Protein AF-A0A135VWV9-F1 (afdb_monomer_lite)

Secondary structure (DSSP, 8-state):
--GGGG------S-HHHHHHHHHHHHHHHHHHHHHH-TTHHHHSHHHHHHHHHHHHHHHHHHHHHHHHHHS-GGGSSTTS-PPP--HHHHHHHHHHHHHHHHHHHHHHHHHSHHHHTT-TTHHHHHHHHHHHHHHHHHHHHHHHHHHHHHHHHHHHHH-SEEEGGG-GGGSSS-HHHHHHHHHHHHHHHHTSTTEEEETTEEEE-TTTTTS--

Structure (mmCIF, N/CA/C/O backbone):
data_AF-A0A135VWV9-F1
#
_entry.id   AF-A0A135VWV9-F1
#
loop_
_atom_site.group_PDB
_atom_site.id
_atom_site.type_symbol
_atom_site.label_atom_id
_atom_site.label_alt_id
_atom_site.label_comp_id
_atom_site.label_asym_id
_atom_site.label_entity_id
_atom_site.label_seq_id
_atom_site.pdbx_PDB_ins_code
_atom_site.Cartn_x
_atom_site.Cartn_y
_atom_site.Cartn_z
_atom_site.occupancy
_atom_site.B_iso_or_equiv
_atom_site.auth_seq_id
_atom_site.auth_comp_id
_atom_site.auth_asym_id
_atom_site.auth_atom_id
_atom_site.pdbx_PDB_model_num
ATOM 1 N N . MET A 1 1 ? 12.939 14.537 -32.099 1.00 40.62 1 MET A N 1
ATOM 2 C CA . MET A 1 1 ? 12.528 14.057 -30.764 1.00 40.62 1 MET A CA 1
ATOM 3 C C . MET A 1 1 ? 11.442 14.996 -30.290 1.00 40.62 1 MET A C 1
ATOM 5 O O . MET A 1 1 ? 11.758 16.159 -30.098 1.00 40.62 1 MET A O 1
ATOM 9 N N . SER A 1 2 ? 10.182 14.566 -30.222 1.00 32.97 2 SER A N 1
ATOM 10 C CA . SER A 1 2 ? 9.124 15.430 -29.688 1.00 32.97 2 SER A CA 1
ATOM 11 C C . SER A 1 2 ? 9.284 15.508 -28.173 1.00 32.97 2 SER A C 1
ATOM 13 O O . SER A 1 2 ? 9.242 14.479 -27.494 1.00 32.97 2 SER A O 1
ATOM 15 N N . GLU A 1 3 ? 9.486 16.722 -27.671 1.00 35.69 3 GLU A N 1
ATOM 16 C CA . GLU A 1 3 ? 9.595 17.063 -26.246 1.00 35.69 3 GLU A CA 1
ATOM 17 C C . GLU A 1 3 ? 8.406 16.528 -25.419 1.00 35.69 3 GLU A C 1
ATOM 19 O O . GLU A 1 3 ? 8.557 16.255 -24.233 1.00 35.69 3 GLU A O 1
ATOM 24 N N . ASP A 1 4 ? 7.279 16.226 -26.070 1.00 36.62 4 ASP A N 1
ATOM 25 C CA . ASP A 1 4 ? 6.074 15.650 -25.465 1.00 36.62 4 ASP A CA 1
ATOM 26 C C . ASP A 1 4 ? 6.200 14.185 -24.998 1.00 36.62 4 ASP A C 1
ATOM 28 O O . ASP A 1 4 ? 5.426 13.743 -24.152 1.00 36.62 4 ASP A O 1
ATOM 32 N N . ILE A 1 5 ? 7.163 13.401 -25.505 1.00 40.88 5 ILE A N 1
ATOM 33 C CA . ILE A 1 5 ? 7.308 11.977 -25.111 1.00 40.88 5 ILE A CA 1
ATOM 34 C C . ILE A 1 5 ? 8.042 11.838 -23.761 1.00 40.88 5 ILE A C 1
ATOM 36 O O . ILE A 1 5 ? 7.952 10.802 -23.108 1.00 40.88 5 ILE A O 1
ATOM 40 N N . MET A 1 6 ? 8.715 12.899 -23.302 1.00 40.62 6 MET A N 1
ATOM 41 C CA . MET A 1 6 ? 9.358 12.980 -21.984 1.00 40.62 6 MET A CA 1
ATOM 42 C C . MET A 1 6 ? 8.571 13.860 -21.003 1.00 40.62 6 MET A C 1
ATOM 44 O O . MET A 1 6 ? 9.157 14.450 -20.094 1.00 40.62 6 MET A O 1
ATOM 48 N N . VAL A 1 7 ? 7.240 13.935 -21.136 1.00 42.88 7 VAL A N 1
ATOM 49 C CA . VAL A 1 7 ? 6.393 14.391 -20.024 1.00 42.88 7 VAL A CA 1
ATOM 50 C C . VAL A 1 7 ? 6.495 13.333 -18.928 1.00 42.88 7 VAL A C 1
ATOM 52 O O . VAL A 1 7 ? 5.773 12.338 -18.904 1.00 42.88 7 VAL A O 1
ATOM 55 N N . MET A 1 8 ? 7.500 13.531 -18.076 1.00 44.12 8 MET A N 1
ATOM 56 C CA . MET A 1 8 ? 7.810 12.775 -16.874 1.00 44.12 8 MET A CA 1
ATOM 57 C C . MET A 1 8 ? 6.510 12.385 -16.165 1.00 44.12 8 MET A C 1
ATOM 59 O O . MET A 1 8 ? 5.763 13.241 -15.692 1.00 44.12 8 MET A O 1
ATOM 63 N N . ARG A 1 9 ? 6.212 11.083 -16.110 1.00 46.31 9 ARG A N 1
ATOM 64 C CA . ARG A 1 9 ? 5.124 10.568 -15.275 1.00 46.31 9 ARG A CA 1
ATOM 65 C C . ARG A 1 9 ? 5.533 10.758 -13.816 1.00 46.31 9 ARG A C 1
ATOM 67 O O . ARG A 1 9 ? 6.187 9.906 -13.232 1.00 46.31 9 ARG A O 1
ATOM 74 N N . TYR A 1 10 ? 5.172 11.907 -13.255 1.00 47.00 10 TYR A N 1
ATOM 75 C CA . TYR A 1 10 ? 5.473 12.294 -11.876 1.00 47.00 10 TYR A CA 1
ATOM 76 C C . TYR A 1 10 ? 4.555 11.648 -10.827 1.00 47.00 10 TYR A C 1
ATOM 78 O O . TYR A 1 10 ? 4.717 11.892 -9.631 1.00 47.00 10 TYR A O 1
ATOM 86 N N . GLU A 1 11 ? 3.595 10.818 -11.234 1.00 51.78 11 GLU A N 1
ATOM 87 C CA . GLU A 1 11 ? 2.721 10.109 -10.298 1.00 51.78 11 GLU A CA 1
ATOM 88 C C . GLU A 1 11 ? 3.416 8.846 -9.765 1.00 51.78 11 GLU A C 1
ATOM 90 O O . GLU A 1 11 ? 3.139 7.724 -10.177 1.00 51.78 11 GLU A O 1
ATOM 95 N N . PHE A 1 12 ? 4.362 9.042 -8.841 1.00 65.69 12 PHE A N 1
ATOM 96 C CA . PHE A 1 12 ? 5.050 7.955 -8.121 1.00 65.69 12 PHE A CA 1
ATOM 97 C C . PHE A 1 12 ? 4.224 7.389 -6.963 1.00 65.69 12 PHE A C 1
ATOM 99 O O . PHE A 1 12 ? 4.528 6.325 -6.426 1.00 65.69 12 PHE A O 1
ATOM 106 N N . PHE A 1 13 ? 3.178 8.111 -6.573 1.00 80.06 13 PHE A N 1
ATOM 107 C CA . PHE A 1 13 ? 2.223 7.676 -5.575 1.00 80.06 13 PHE A CA 1
ATOM 108 C C . PHE A 1 13 ? 1.183 6.757 -6.222 1.00 80.06 13 PHE A C 1
ATOM 110 O O . PHE A 1 13 ? 0.444 7.183 -7.110 1.00 80.06 13 PHE A O 1
ATOM 117 N N . SER A 1 14 ? 1.085 5.504 -5.772 1.00 86.75 14 SER A N 1
ATOM 118 C CA . SER A 1 14 ? 0.014 4.621 -6.246 1.00 86.75 14 SER A CA 1
ATOM 119 C C . SER A 1 14 ? -1.290 4.964 -5.530 1.00 86.75 14 SER A C 1
ATOM 121 O O . SER A 1 14 ? -1.513 4.570 -4.383 1.00 86.75 14 SER A O 1
ATOM 123 N N . TRP A 1 15 ? -2.191 5.654 -6.233 1.00 89.62 15 TRP A N 1
ATOM 124 C CA . TRP A 1 15 ? -3.549 5.912 -5.748 1.00 89.62 15 TRP A CA 1
ATOM 125 C C . TRP A 1 15 ? -4.316 4.623 -5.453 1.00 89.62 15 TRP A C 1
ATOM 127 O O . TRP A 1 15 ? -5.067 4.566 -4.484 1.00 89.62 15 TRP A O 1
ATOM 137 N N . ARG A 1 16 ? -4.113 3.561 -6.241 1.00 90.81 16 ARG A N 1
ATOM 138 C CA . ARG A 1 16 ? -4.764 2.270 -5.983 1.00 90.81 16 ARG A CA 1
ATOM 139 C C . ARG A 1 16 ? -4.185 1.588 -4.753 1.00 90.81 16 ARG A C 1
ATOM 141 O O . ARG A 1 16 ? -4.956 1.046 -3.966 1.00 90.81 16 ARG A O 1
ATOM 148 N N . GLY A 1 17 ? -2.870 1.651 -4.548 1.00 91.75 17 GLY A N 1
ATOM 149 C CA . GLY A 1 17 ? -2.224 1.183 -3.323 1.00 91.75 17 GLY A CA 1
ATOM 150 C C . GLY A 1 17 ? -2.724 1.935 -2.091 1.00 91.75 17 GLY A C 1
ATOM 151 O O . GLY A 1 17 ? -3.087 1.307 -1.097 1.00 91.75 17 GLY A O 1
ATOM 152 N N . PHE A 1 18 ? -2.850 3.264 -2.189 1.00 94.62 18 PHE A N 1
ATOM 153 C CA . PHE A 1 18 ? -3.454 4.105 -1.154 1.00 94.62 18 PHE A CA 1
ATOM 154 C C . PHE A 1 18 ? -4.886 3.683 -0.833 1.00 94.62 18 PHE A C 1
ATOM 156 O O . PHE A 1 18 ? -5.187 3.376 0.319 1.00 94.62 18 PHE A O 1
ATOM 163 N N . LEU A 1 19 ? -5.756 3.629 -1.845 1.00 95.94 19 LEU A N 1
ATOM 164 C CA . LEU A 1 19 ? -7.169 3.296 -1.664 1.00 95.94 19 LEU A CA 1
ATOM 165 C C . LEU A 1 19 ? -7.341 1.881 -1.111 1.00 95.94 19 LEU A C 1
ATOM 167 O O . LEU A 1 19 ? -8.164 1.675 -0.226 1.00 95.94 19 LEU A O 1
ATOM 171 N N . THR A 1 20 ? -6.546 0.922 -1.587 1.00 95.19 20 THR A N 1
ATOM 172 C CA . THR A 1 20 ? -6.613 -0.470 -1.127 1.00 95.19 20 THR A CA 1
ATOM 173 C C . THR A 1 20 ? -6.158 -0.598 0.326 1.00 95.19 20 THR A C 1
ATOM 175 O O . THR A 1 20 ? -6.835 -1.251 1.115 1.00 95.19 20 THR A O 1
ATOM 178 N N . GLY A 1 21 ? -5.058 0.060 0.709 1.00 94.94 21 GLY A N 1
ATOM 179 C CA . GLY A 1 21 ? -4.588 0.074 2.096 1.00 94.94 21 GLY A CA 1
ATOM 180 C C . GLY A 1 21 ? -5.576 0.765 3.041 1.00 94.94 21 GLY A C 1
ATOM 181 O O . GLY A 1 21 ? -5.930 0.209 4.080 1.00 94.94 21 GLY A O 1
ATOM 182 N N . ALA A 1 22 ? -6.077 1.941 2.651 1.00 96.75 22 ALA A N 1
ATOM 183 C CA . ALA A 1 22 ? -7.059 2.707 3.416 1.00 96.75 22 ALA A CA 1
ATOM 184 C C . ALA A 1 22 ? -8.379 1.937 3.592 1.00 96.75 22 ALA A C 1
ATOM 186 O O . ALA A 1 22 ? -8.879 1.804 4.707 1.00 96.75 22 ALA A O 1
ATOM 187 N N . ALA A 1 23 ? -8.928 1.377 2.511 1.00 96.44 23 ALA A N 1
ATOM 188 C CA . ALA A 1 23 ? -10.151 0.583 2.569 1.00 96.44 23 ALA A CA 1
ATOM 189 C C . ALA A 1 23 ? -9.957 -0.698 3.390 1.00 96.44 23 ALA A C 1
ATOM 191 O O . ALA A 1 23 ? -10.831 -1.054 4.179 1.00 96.44 23 ALA A O 1
ATOM 192 N N . GLY A 1 24 ? -8.805 -1.362 3.247 1.00 95.50 2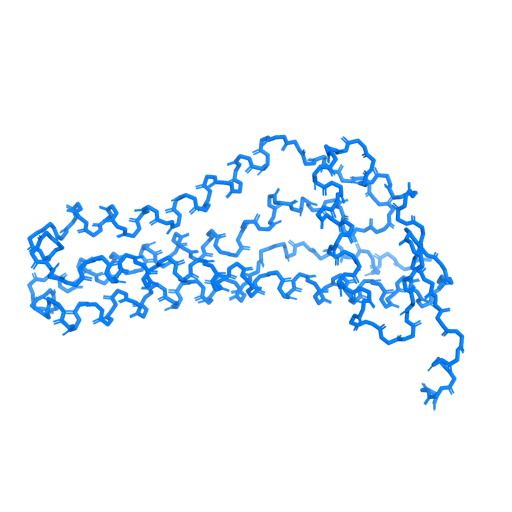4 GLY A N 1
ATOM 193 C CA . GLY A 1 24 ? -8.472 -2.570 3.995 1.00 95.50 24 GLY A CA 1
ATOM 194 C C . GLY A 1 24 ? -8.464 -2.337 5.503 1.00 95.50 24 GLY A C 1
ATOM 195 O O . GLY A 1 24 ? -9.078 -3.109 6.239 1.00 95.50 24 GLY A O 1
ATOM 196 N N . ILE A 1 25 ? -7.833 -1.254 5.972 1.00 96.56 25 ILE A N 1
ATOM 197 C CA . ILE A 1 25 ? -7.782 -0.974 7.411 1.00 96.56 25 ILE A CA 1
ATOM 198 C C . ILE A 1 25 ? -9.126 -0.484 7.958 1.00 96.56 25 ILE A C 1
ATOM 200 O O . ILE A 1 25 ? -9.514 -0.892 9.051 1.00 96.56 25 ILE A O 1
ATOM 204 N N . ILE A 1 26 ? -9.884 0.313 7.190 1.00 96.69 26 ILE A N 1
ATOM 205 C CA . ILE A 1 26 ? -11.253 0.701 7.569 1.00 96.69 26 ILE A CA 1
ATOM 206 C C . ILE A 1 26 ? -12.115 -0.546 7.729 1.00 96.69 26 ILE A C 1
ATOM 208 O O . ILE A 1 26 ? -12.805 -0.681 8.736 1.00 96.69 26 ILE A O 1
ATOM 212 N N . ALA A 1 27 ? -12.067 -1.462 6.760 1.00 95.94 27 ALA A N 1
ATOM 213 C CA . ALA A 1 27 ? -12.835 -2.696 6.807 1.00 95.94 27 ALA A CA 1
ATOM 214 C C . ALA A 1 27 ? -12.439 -3.545 8.021 1.00 95.94 27 ALA A C 1
ATOM 216 O O . ALA A 1 27 ? -13.316 -3.953 8.776 1.00 95.94 27 ALA A O 1
ATOM 217 N N . ALA A 1 28 ? -11.139 -3.751 8.256 1.00 95.12 28 ALA A N 1
ATOM 218 C CA . ALA A 1 28 ? -10.654 -4.529 9.393 1.00 95.12 28 ALA A CA 1
ATOM 219 C C . ALA A 1 28 ? -11.136 -3.954 10.736 1.00 95.12 28 ALA A C 1
ATOM 221 O O . ALA A 1 28 ? -11.741 -4.676 11.526 1.00 95.12 28 ALA A O 1
ATOM 222 N N . LEU A 1 29 ? -10.948 -2.651 10.966 1.00 94.81 29 LEU A N 1
ATOM 223 C CA . LEU A 1 29 ? -11.339 -1.999 12.219 1.00 94.81 29 LEU A CA 1
ATOM 224 C C . LEU A 1 29 ? -12.859 -1.883 12.388 1.00 94.81 29 LEU A C 1
ATOM 226 O O . LEU A 1 29 ? -13.363 -1.956 13.507 1.00 94.81 29 LEU A O 1
ATOM 230 N N . THR A 1 30 ? -13.605 -1.722 11.293 1.00 95.50 30 THR A N 1
ATOM 231 C CA . THR A 1 30 ? -15.075 -1.695 11.334 1.00 95.50 30 THR A CA 1
ATOM 232 C C . THR A 1 30 ? -15.628 -3.074 11.670 1.00 95.50 30 THR A C 1
ATOM 234 O O . THR A 1 30 ? -16.502 -3.197 12.519 1.00 95.50 30 THR A O 1
ATOM 237 N N . VAL A 1 31 ? -15.113 -4.134 11.043 1.00 96.00 31 VAL A N 1
ATOM 238 C CA . VAL A 1 31 ? -15.545 -5.501 11.359 1.00 96.00 31 VAL A CA 1
ATOM 239 C C . VAL A 1 31 ? -15.139 -5.867 12.790 1.00 96.00 31 VAL A C 1
ATOM 241 O O . VAL A 1 31 ? -15.958 -6.430 13.515 1.00 96.00 31 VAL A O 1
ATOM 244 N N . GLN A 1 32 ? -13.936 -5.481 13.229 1.00 95.00 32 GLN A N 1
ATOM 245 C CA . GLN A 1 32 ? -13.512 -5.636 14.620 1.00 95.00 32 GLN A CA 1
ATOM 246 C C . GLN A 1 32 ? -14.497 -4.970 15.582 1.00 95.00 32 GLN A C 1
ATOM 248 O O . GLN A 1 32 ? -14.958 -5.621 16.515 1.00 95.00 32 GLN A O 1
ATOM 253 N N . SER A 1 33 ? -14.852 -3.700 15.363 1.00 94.69 33 SER A N 1
ATOM 254 C CA . SER A 1 33 ? -15.728 -2.989 16.296 1.00 94.69 33 SER A CA 1
ATOM 255 C C . SER A 1 33 ? -17.131 -3.575 16.351 1.00 94.69 33 SER A C 1
ATOM 257 O O . SER A 1 33 ? -17.723 -3.630 17.421 1.00 94.69 33 SER A O 1
ATOM 259 N N . LEU A 1 34 ? -17.653 -4.078 15.233 1.00 95.19 34 LEU A N 1
ATOM 260 C CA . LEU A 1 34 ? -18.964 -4.724 15.194 1.00 95.19 34 LEU A CA 1
ATOM 261 C C . LEU A 1 34 ? -18.995 -6.071 15.931 1.00 95.19 34 LEU A C 1
ATOM 263 O O . LEU A 1 34 ? -20.037 -6.435 16.472 1.00 95.19 34 LEU A O 1
ATOM 267 N N . ILE A 1 35 ? -17.879 -6.806 15.950 1.00 94.69 35 ILE A N 1
ATOM 268 C CA . ILE A 1 35 ? -17.790 -8.132 16.580 1.00 94.69 35 ILE A CA 1
ATOM 269 C C . ILE A 1 35 ? -17.362 -8.026 18.045 1.00 94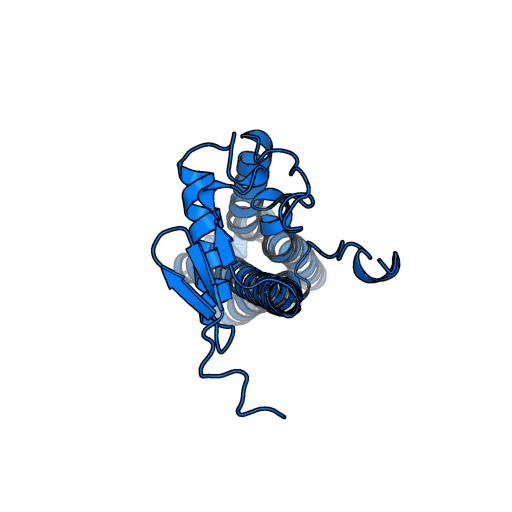.69 35 ILE A C 1
ATOM 271 O O . ILE A 1 35 ? -17.997 -8.616 18.915 1.00 94.69 35 ILE A O 1
ATOM 275 N N . SER A 1 36 ? -16.280 -7.300 18.316 1.00 92.94 36 SER A N 1
ATOM 276 C CA . SER A 1 36 ? -15.616 -7.303 19.620 1.00 92.94 36 SER A CA 1
ATOM 277 C C . SER A 1 36 ? -16.160 -6.240 20.579 1.00 92.94 36 SER A C 1
ATOM 279 O O . SER A 1 36 ? -16.188 -6.476 21.784 1.00 92.94 36 SER A O 1
ATOM 281 N N . PHE A 1 37 ? -16.598 -5.077 20.085 1.00 93.19 37 PHE A N 1
ATOM 282 C CA . PHE A 1 37 ? -17.030 -3.963 20.943 1.00 93.19 37 PHE A CA 1
ATOM 283 C C . PHE A 1 37 ? -18.063 -3.035 20.271 1.00 93.19 37 PHE A C 1
ATOM 285 O O . PHE A 1 37 ? -17.812 -1.844 20.071 1.00 93.19 37 PHE A O 1
ATOM 292 N N . PRO A 1 38 ? -19.276 -3.529 19.961 1.00 94.62 38 PRO A N 1
ATOM 293 C CA . PRO A 1 38 ? -20.271 -2.754 19.214 1.00 94.62 38 PRO A CA 1
ATOM 294 C C . PRO A 1 38 ? -20.721 -1.470 19.931 1.00 94.62 38 PRO A C 1
ATOM 296 O O . PRO A 1 38 ? -21.123 -0.512 19.272 1.00 94.62 38 PRO A O 1
ATOM 299 N N . ALA A 1 39 ? -20.597 -1.417 21.263 1.00 93.56 39 ALA A N 1
ATOM 300 C CA . ALA A 1 39 ? -20.921 -0.250 22.089 1.00 93.56 39 ALA A CA 1
ATOM 301 C C . ALA A 1 39 ? -20.117 1.016 21.727 1.00 93.56 39 ALA A C 1
ATOM 303 O O . ALA A 1 39 ? -20.583 2.127 21.960 1.00 93.56 39 ALA A O 1
ATOM 304 N N . VAL A 1 40 ? -18.961 0.895 21.060 1.00 94.25 40 VAL A N 1
ATOM 305 C CA . VAL A 1 40 ? -18.200 2.075 20.610 1.00 94.25 40 VAL A CA 1
ATOM 306 C C . VAL A 1 40 ? -19.023 2.988 19.686 1.00 94.25 40 VAL A C 1
ATOM 308 O O . VAL A 1 40 ? -18.817 4.202 19.659 1.00 94.25 40 VAL A O 1
ATOM 311 N N . TRP A 1 41 ? -19.997 2.422 18.964 1.00 94.94 41 TRP A N 1
ATOM 312 C CA . TRP A 1 41 ? -20.891 3.153 18.064 1.00 94.94 41 TRP A CA 1
ATOM 313 C C . TRP A 1 41 ? -22.037 3.883 18.775 1.00 94.94 41 TRP A C 1
ATOM 315 O O . TRP A 1 41 ? -22.677 4.727 18.154 1.00 94.94 41 TRP A O 1
ATOM 325 N N . SER A 1 42 ? -22.299 3.601 20.053 1.00 94.25 42 SER A N 1
ATOM 326 C CA . SER A 1 42 ? -23.199 4.410 20.886 1.00 94.25 42 SER A CA 1
ATOM 327 C C . SER A 1 42 ? -22.427 5.396 21.754 1.00 94.25 42 SER A C 1
ATOM 329 O O . SER A 1 42 ? -22.824 6.553 21.869 1.00 94.25 42 SER A O 1
ATOM 331 N N . ASP A 1 43 ? -21.305 4.954 22.318 1.00 92.50 43 ASP A N 1
ATOM 332 C CA . ASP A 1 43 ? -20.633 5.662 23.409 1.00 92.50 43 ASP A CA 1
ATOM 333 C C . ASP A 1 43 ? -19.631 6.705 22.892 1.00 92.50 43 ASP A C 1
ATOM 335 O O . ASP A 1 43 ? -19.391 7.729 23.529 1.00 92.50 43 ASP A O 1
ATOM 339 N N . GLY A 1 44 ? -19.052 6.462 21.712 1.00 90.19 44 GLY A N 1
ATOM 340 C CA . GLY A 1 44 ? -17.933 7.241 21.182 1.00 90.19 44 GLY A CA 1
ATOM 341 C C . GLY A 1 44 ? -17.863 7.274 19.658 1.00 90.19 44 GLY A C 1
ATOM 342 O O . GLY A 1 44 ? -16.771 7.401 19.103 1.00 90.19 44 GLY A O 1
ATOM 343 N N . ALA A 1 45 ? -19.006 7.176 18.972 1.00 94.19 45 ALA A N 1
ATOM 344 C CA . ALA A 1 45 ? -19.079 6.975 17.522 1.00 94.19 45 ALA A CA 1
ATOM 345 C C . ALA A 1 45 ? -18.262 7.992 16.715 1.00 94.19 45 ALA A C 1
ATOM 347 O O . ALA A 1 45 ? -17.536 7.623 15.795 1.00 94.19 45 ALA A O 1
ATOM 348 N N . LEU A 1 46 ? -18.360 9.277 17.078 1.00 95.88 46 LEU A N 1
ATOM 349 C CA . LEU A 1 46 ? -17.645 10.357 16.397 1.00 95.88 46 LEU A CA 1
ATOM 350 C C . LEU A 1 46 ? -16.126 10.194 16.535 1.00 95.88 46 LEU A C 1
ATOM 352 O O . LEU A 1 46 ? -15.396 10.327 15.554 1.00 95.88 46 LEU A O 1
ATOM 356 N N . LEU A 1 47 ? -15.655 9.887 17.746 1.00 95.06 47 LEU A N 1
ATOM 357 C CA . LEU A 1 47 ? -14.234 9.694 18.018 1.00 95.06 47 LEU A CA 1
ATOM 358 C C . LEU A 1 47 ? -13.710 8.451 17.292 1.00 95.06 47 LEU A C 1
ATOM 360 O O . LEU A 1 47 ? -12.626 8.487 16.713 1.00 95.06 47 LEU A O 1
ATOM 364 N N . PHE A 1 48 ? -14.494 7.370 17.268 1.00 95.88 48 PHE A N 1
ATOM 365 C CA . PHE A 1 48 ? -14.130 6.148 16.555 1.00 95.88 48 PHE A CA 1
ATOM 366 C C . PHE A 1 48 ? -14.095 6.362 15.041 1.00 95.88 48 PHE A C 1
ATOM 368 O O . PHE A 1 48 ? -13.123 5.978 14.398 1.00 95.88 48 PHE A O 1
ATOM 375 N N . ALA A 1 49 ? -15.081 7.061 14.473 1.00 96.25 49 ALA A N 1
ATOM 376 C CA . ALA A 1 49 ? -15.086 7.433 13.061 1.00 96.25 49 ALA A CA 1
ATOM 377 C C . ALA A 1 49 ? -13.880 8.314 12.693 1.00 96.25 49 ALA A C 1
ATOM 379 O O . ALA A 1 49 ? -13.233 8.079 11.672 1.00 96.25 49 ALA A O 1
ATOM 380 N N . ALA A 1 50 ? -13.524 9.286 13.540 1.00 96.31 50 ALA A N 1
ATOM 381 C CA . ALA A 1 50 ? -12.327 10.100 13.347 1.00 96.31 50 ALA A CA 1
ATOM 382 C C . ALA A 1 50 ? -11.043 9.252 13.389 1.00 96.31 50 ALA A C 1
ATOM 384 O O . ALA A 1 50 ? -10.163 9.435 12.547 1.00 96.31 50 ALA A O 1
ATOM 385 N N . ASN A 1 51 ? -10.955 8.286 14.310 1.00 95.38 51 ASN A N 1
ATOM 386 C CA . ASN A 1 51 ? -9.839 7.342 14.370 1.00 95.38 51 ASN A CA 1
ATOM 387 C C . ASN A 1 51 ? -9.766 6.454 13.117 1.00 95.38 51 ASN A C 1
ATOM 389 O O . ASN A 1 51 ? -8.680 6.293 12.568 1.00 95.38 51 ASN A O 1
ATOM 393 N N . LEU A 1 52 ? -10.898 5.944 12.611 1.00 96.62 52 LEU A N 1
ATOM 394 C CA . LEU A 1 52 ? -10.936 5.182 11.356 1.00 96.62 52 LEU A CA 1
ATOM 395 C C . LEU A 1 52 ? -10.359 5.996 10.197 1.00 96.62 52 LEU A C 1
ATOM 397 O O . LEU A 1 52 ? -9.505 5.496 9.471 1.00 96.62 52 LEU A O 1
ATOM 401 N N . VAL A 1 53 ? -10.784 7.254 10.043 1.00 97.19 53 VAL A N 1
ATOM 402 C CA . VAL A 1 53 ? -10.280 8.142 8.985 1.00 97.19 53 VAL A CA 1
ATOM 403 C C . VAL A 1 53 ? -8.788 8.412 9.162 1.00 97.19 53 VAL A C 1
ATOM 405 O O . VAL A 1 53 ? -8.028 8.285 8.204 1.00 97.19 53 VAL A O 1
ATOM 408 N N . PHE A 1 54 ? -8.346 8.749 10.375 1.00 96.69 54 PHE A N 1
ATOM 409 C CA . PHE A 1 54 ? -6.936 9.019 10.652 1.00 96.69 54 PHE A CA 1
ATOM 410 C C . PHE A 1 54 ? -6.053 7.807 10.337 1.00 96.69 54 PHE A C 1
ATOM 412 O O . PHE A 1 54 ? -5.077 7.919 9.595 1.00 96.69 54 PHE A O 1
ATOM 419 N N . THR A 1 55 ? -6.435 6.630 10.826 1.00 96.31 55 THR A N 1
ATOM 420 C CA . THR A 1 55 ? -5.711 5.388 10.569 1.00 96.31 55 THR A CA 1
ATOM 421 C C . THR A 1 55 ? -5.734 5.004 9.088 1.00 96.31 55 THR A C 1
ATOM 423 O O . THR A 1 55 ? -4.711 4.586 8.546 1.00 96.31 55 THR A O 1
ATOM 426 N N . ALA A 1 56 ? -6.857 5.207 8.396 1.00 97.06 56 ALA A N 1
ATOM 427 C CA . ALA A 1 56 ? -6.953 4.989 6.956 1.00 97.06 56 ALA A CA 1
ATOM 428 C C . ALA A 1 56 ? -5.988 5.874 6.167 1.00 97.06 56 ALA A C 1
ATOM 430 O O . ALA A 1 56 ? -5.344 5.394 5.236 1.00 97.06 56 ALA A O 1
ATOM 431 N N . LEU A 1 57 ? -5.853 7.146 6.552 1.00 96.62 57 LEU A N 1
ATOM 432 C CA . LEU A 1 57 ? -4.906 8.065 5.929 1.00 96.62 57 LEU A CA 1
ATOM 433 C C . LEU A 1 57 ? -3.463 7.617 6.162 1.00 96.62 57 LEU A C 1
ATOM 435 O O . LEU A 1 57 ? -2.690 7.581 5.210 1.00 96.62 57 LEU A O 1
ATOM 439 N N . VAL A 1 58 ? -3.102 7.223 7.385 1.00 95.25 58 VAL A N 1
ATOM 440 C CA . VAL A 1 58 ? -1.744 6.749 7.699 1.00 95.25 58 VAL A CA 1
ATOM 441 C C . VAL A 1 58 ? -1.400 5.488 6.903 1.00 95.25 58 VAL A C 1
ATOM 443 O O . VAL A 1 58 ? -0.393 5.460 6.191 1.00 95.25 58 VAL A O 1
ATOM 446 N N . VAL A 1 59 ? -2.248 4.457 6.972 1.00 95.25 59 VAL A N 1
ATOM 447 C CA . VAL A 1 59 ? -2.021 3.183 6.269 1.00 95.25 59 VAL A CA 1
ATOM 448 C C . VAL A 1 59 ? -2.070 3.371 4.758 1.00 95.25 59 VAL A C 1
ATOM 450 O O . VAL A 1 59 ? -1.230 2.821 4.043 1.00 95.25 59 VAL A O 1
ATOM 453 N N . GLY A 1 60 ? -3.013 4.168 4.258 1.00 94.44 60 GLY A N 1
ATOM 454 C CA . GLY A 1 60 ? -3.124 4.493 2.844 1.00 94.44 60 GLY A CA 1
ATOM 455 C C . GLY A 1 60 ? -1.878 5.210 2.333 1.00 94.44 60 GLY A C 1
ATOM 456 O O . GLY A 1 60 ? -1.295 4.783 1.338 1.00 94.44 60 GLY A O 1
ATOM 457 N N . VAL A 1 61 ? -1.436 6.283 3.000 1.00 92.44 61 VAL A N 1
ATOM 458 C CA . VAL A 1 61 ? -0.257 7.061 2.575 1.00 92.44 61 VAL A CA 1
ATOM 459 C C . VAL A 1 61 ? 0.991 6.189 2.571 1.00 92.44 61 VAL A C 1
ATOM 461 O O . VAL A 1 61 ? 1.750 6.230 1.605 1.00 92.44 61 VAL A O 1
ATOM 464 N N . ALA A 1 62 ? 1.185 5.355 3.594 1.00 92.06 62 ALA A N 1
ATOM 465 C CA . ALA A 1 62 ? 2.285 4.401 3.602 1.00 92.06 62 ALA A CA 1
ATOM 466 C C . ALA A 1 62 ? 2.179 3.408 2.430 1.00 92.06 62 ALA A C 1
ATOM 468 O O . ALA A 1 62 ? 3.138 3.233 1.683 1.00 92.06 62 ALA A O 1
ATOM 469 N N . SER A 1 63 ? 1.003 2.821 2.199 1.00 90.69 63 SER A N 1
ATOM 470 C CA . SER A 1 63 ? 0.786 1.839 1.125 1.00 90.69 63 SER A CA 1
ATOM 471 C C . SER A 1 63 ? 1.030 2.414 -0.275 1.00 90.69 63 SER A C 1
ATOM 473 O O . SER A 1 63 ? 1.667 1.769 -1.104 1.00 90.69 63 SER A O 1
ATOM 475 N N . GLY A 1 64 ? 0.545 3.629 -0.545 1.00 85.50 64 GLY A N 1
ATOM 476 C CA . GLY A 1 64 ? 0.718 4.300 -1.837 1.00 85.50 64 GLY A CA 1
ATOM 477 C C . GLY A 1 64 ? 2.085 4.967 -2.016 1.00 85.50 64 GLY A C 1
ATOM 478 O O . GLY A 1 64 ? 2.551 5.107 -3.146 1.00 85.50 64 GLY A O 1
ATOM 479 N N . GLY A 1 65 ? 2.731 5.371 -0.918 1.00 82.69 65 GLY A N 1
ATOM 480 C CA . GLY A 1 65 ? 3.947 6.187 -0.919 1.00 82.69 65 GLY A CA 1
ATOM 481 C C . GLY A 1 65 ? 5.258 5.422 -0.731 1.00 82.69 65 GLY A C 1
ATOM 482 O O . GLY A 1 65 ? 6.302 5.928 -1.130 1.00 82.69 65 GLY A O 1
ATOM 483 N N . VAL A 1 66 ? 5.251 4.204 -0.174 1.00 78.38 66 VAL A N 1
ATOM 484 C CA . VAL A 1 66 ? 6.486 3.436 0.108 1.00 78.38 66 VAL A CA 1
ATOM 485 C C . VAL A 1 66 ? 7.361 3.243 -1.136 1.00 78.38 66 VAL A C 1
ATOM 487 O O . VAL A 1 66 ? 8.590 3.306 -1.037 1.00 78.38 66 VAL A O 1
ATOM 490 N N . LEU A 1 67 ? 6.750 3.066 -2.312 1.00 72.62 67 LEU A N 1
ATOM 491 C CA . LEU A 1 67 ? 7.483 2.866 -3.565 1.00 72.62 67 LEU A CA 1
ATOM 492 C C . LEU A 1 67 ? 8.202 4.122 -4.064 1.00 72.62 67 LEU A C 1
ATOM 494 O O . LEU A 1 67 ? 9.229 3.976 -4.716 1.00 72.62 67 LEU A O 1
ATOM 498 N N . VAL A 1 68 ? 7.742 5.324 -3.699 1.00 71.19 68 VAL A N 1
ATOM 499 C CA . VAL A 1 68 ? 8.434 6.590 -4.016 1.00 71.19 68 VAL A CA 1
ATOM 500 C C . VAL A 1 68 ? 9.852 6.582 -3.444 1.00 71.19 68 VAL A C 1
ATOM 502 O O . VAL A 1 68 ? 10.791 7.088 -4.051 1.00 71.19 68 VAL A O 1
ATOM 505 N N . PHE A 1 69 ? 10.004 5.984 -2.265 1.00 65.75 69 PHE A N 1
ATOM 506 C CA . PHE A 1 69 ? 11.259 5.946 -1.528 1.00 65.75 69 PHE A CA 1
ATOM 507 C C . PHE A 1 69 ? 12.104 4.707 -1.867 1.00 65.75 69 PHE A C 1
ATOM 509 O O . PHE A 1 69 ? 13.328 4.785 -1.862 1.00 65.75 69 PHE A O 1
ATOM 516 N N . LEU A 1 70 ? 11.484 3.582 -2.248 1.00 62.97 70 LEU A N 1
ATOM 517 C CA . LEU A 1 70 ? 12.221 2.409 -2.749 1.00 62.97 70 LEU A CA 1
ATOM 518 C C . LEU A 1 70 ? 12.738 2.612 -4.189 1.00 62.97 70 LEU A C 1
ATOM 520 O O . LEU A 1 70 ? 13.801 2.093 -4.556 1.00 62.97 70 LEU A O 1
ATOM 524 N N . PHE A 1 71 ? 12.012 3.397 -4.989 1.00 60.22 71 PHE A N 1
ATOM 525 C CA . PHE A 1 71 ? 12.290 3.671 -6.399 1.00 60.22 71 PHE A CA 1
ATOM 526 C C . PHE A 1 71 ? 12.217 5.175 -6.691 1.00 60.22 71 PHE A C 1
ATOM 528 O O . PHE A 1 71 ? 11.217 5.649 -7.235 1.00 60.22 71 PHE A O 1
ATOM 535 N N . PRO A 1 72 ? 13.250 5.948 -6.311 1.00 49.84 72 PRO A N 1
ATOM 536 C CA . PRO A 1 72 ? 13.218 7.387 -6.484 1.00 49.84 72 PRO A CA 1
ATOM 537 C C . PRO A 1 72 ? 13.014 7.830 -7.949 1.00 49.84 72 PRO A C 1
ATOM 539 O O . PRO A 1 72 ? 13.510 7.179 -8.874 1.00 49.84 72 PRO A O 1
ATOM 542 N N . PRO A 1 73 ? 12.347 8.983 -8.160 1.00 45.09 73 PRO A N 1
ATOM 543 C CA . PRO A 1 73 ? 11.795 9.450 -9.436 1.00 45.09 73 PRO A CA 1
ATOM 544 C C . PRO A 1 73 ? 12.691 9.420 -10.672 1.00 45.09 73 PRO A C 1
ATOM 546 O O . PRO A 1 73 ? 12.227 9.230 -11.791 1.00 45.09 73 PRO A O 1
ATOM 549 N N . ASN A 1 74 ? 13.990 9.616 -10.484 1.00 47.44 74 ASN A N 1
ATOM 550 C CA . ASN A 1 74 ? 14.926 9.758 -11.592 1.00 47.44 74 ASN A CA 1
ATOM 551 C C . ASN A 1 74 ? 15.399 8.399 -12.160 1.00 47.44 74 ASN A C 1
ATOM 553 O O . ASN A 1 74 ? 16.328 8.378 -12.957 1.00 47.44 74 ASN A O 1
ATOM 557 N N . GLN A 1 75 ? 14.827 7.269 -11.724 1.00 49.47 75 GLN A N 1
ATOM 558 C CA . GLN A 1 75 ? 15.346 5.919 -12.009 1.00 49.47 75 GLN A CA 1
ATOM 559 C C . GLN A 1 75 ? 14.536 5.103 -13.025 1.00 49.47 75 GLN A C 1
ATOM 561 O O . GLN A 1 75 ? 14.983 4.020 -13.394 1.00 49.47 75 GLN A O 1
ATOM 566 N N . ASP A 1 76 ? 13.394 5.603 -13.510 1.00 44.41 76 ASP A N 1
ATOM 567 C CA . ASP A 1 76 ? 12.552 4.857 -14.469 1.00 44.41 76 ASP A CA 1
ATOM 568 C C . ASP A 1 76 ? 12.698 5.288 -15.920 1.00 44.41 76 ASP A C 1
ATOM 570 O O . ASP A 1 76 ? 12.164 4.637 -16.814 1.00 44.41 76 ASP A O 1
ATOM 574 N N . ILE A 1 77 ? 13.435 6.363 -16.191 1.00 48.22 77 ILE A N 1
ATOM 575 C CA . ILE A 1 77 ? 13.778 6.701 -17.567 1.00 48.22 77 ILE A CA 1
ATOM 576 C C . ILE A 1 77 ? 15.071 5.959 -17.890 1.00 48.22 77 ILE A C 1
ATOM 578 O O . ILE A 1 77 ? 16.117 6.207 -17.285 1.00 48.22 77 ILE A O 1
ATOM 582 N N . ILE A 1 78 ? 15.012 5.042 -18.859 1.00 43.16 78 ILE A N 1
ATOM 583 C CA . ILE A 1 78 ? 16.205 4.410 -19.429 1.00 43.16 78 ILE A CA 1
ATOM 584 C C . ILE A 1 78 ? 17.115 5.529 -19.965 1.00 43.16 78 ILE A C 1
ATOM 586 O O . ILE A 1 78 ? 16.847 6.095 -21.020 1.00 43.16 78 ILE A O 1
ATOM 590 N N . GLY A 1 79 ? 18.172 5.861 -19.216 1.00 37.19 79 GLY A N 1
ATOM 591 C CA . GLY A 1 79 ? 19.156 6.886 -19.580 1.00 37.19 79 GLY A CA 1
ATOM 592 C C . GLY A 1 79 ? 19.172 8.164 -18.730 1.00 37.19 79 GLY A C 1
ATOM 593 O O . GLY A 1 79 ? 20.020 9.012 -18.989 1.00 37.19 79 GLY A O 1
ATOM 594 N N . VAL A 1 80 ? 18.313 8.321 -17.713 1.00 36.19 80 VAL A N 1
ATOM 595 C CA . VAL A 1 80 ? 18.404 9.455 -16.767 1.00 36.19 80 VAL A CA 1
ATOM 596 C C . VAL A 1 80 ? 18.981 8.975 -15.437 1.00 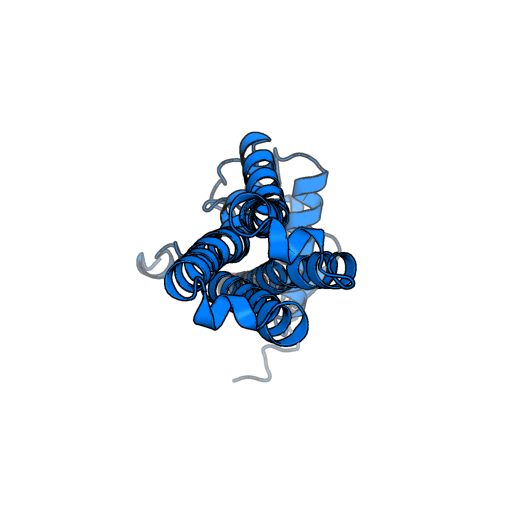36.19 80 VAL A C 1
ATOM 598 O O . VAL A 1 80 ? 18.614 7.923 -14.917 1.00 36.19 80 VAL A O 1
ATOM 601 N N . ALA A 1 81 ? 19.954 9.723 -14.916 1.00 37.66 81 ALA A N 1
ATOM 602 C CA . ALA A 1 81 ? 20.620 9.410 -13.663 1.00 37.66 81 ALA A CA 1
ATOM 603 C C . ALA A 1 81 ? 19.666 9.631 -12.482 1.00 37.66 81 ALA A C 1
ATOM 605 O O . ALA A 1 81 ? 19.322 10.759 -12.122 1.00 37.66 81 ALA A O 1
ATOM 606 N N . GLY A 1 82 ? 19.270 8.520 -11.868 1.00 40.00 82 GLY A N 1
ATOM 607 C CA . GLY A 1 82 ? 18.615 8.469 -10.573 1.00 40.00 82 GLY A CA 1
ATOM 608 C C . GLY A 1 82 ? 19.348 9.251 -9.491 1.00 40.00 82 GLY A C 1
ATOM 609 O O . GLY A 1 82 ? 20.543 9.033 -9.322 1.00 40.00 82 GLY A O 1
ATOM 610 N N . LEU A 1 83 ? 18.643 10.031 -8.663 1.00 41.09 83 LEU A N 1
ATOM 611 C CA . LEU A 1 83 ? 19.105 10.231 -7.285 1.00 41.09 83 LEU A CA 1
ATOM 612 C C . LEU A 1 83 ? 19.237 8.834 -6.670 1.00 41.09 83 LEU A C 1
ATOM 614 O O . LEU A 1 83 ? 18.304 8.032 -6.770 1.00 41.09 83 LEU A O 1
ATOM 618 N N . GLY A 1 84 ? 20.424 8.500 -6.166 1.00 42.75 84 GLY A N 1
ATOM 619 C CA . GLY A 1 84 ? 20.732 7.181 -5.626 1.00 42.75 84 GLY A CA 1
ATOM 620 C C . GLY A 1 84 ? 19.688 6.735 -4.603 1.00 42.75 84 GLY A C 1
ATOM 621 O O . GLY A 1 84 ? 19.054 7.550 -3.936 1.00 42.75 84 GLY A O 1
ATOM 622 N N . SER A 1 85 ? 19.485 5.421 -4.487 1.00 50.19 85 SER A N 1
ATOM 623 C CA . SER A 1 85 ? 18.890 4.860 -3.270 1.00 50.19 85 SER A CA 1
ATOM 624 C C . SER A 1 85 ? 19.906 5.088 -2.150 1.00 50.19 85 SER A C 1
ATOM 626 O O . SER A 1 85 ? 20.705 4.204 -1.842 1.00 50.19 85 SER A O 1
ATOM 628 N N . ASP A 1 86 ? 19.934 6.293 -1.600 1.00 58.19 86 ASP A N 1
ATOM 629 C CA . ASP A 1 86 ? 20.675 6.559 -0.379 1.00 58.19 86 ASP A CA 1
ATOM 630 C C . ASP A 1 86 ? 19.996 5.789 0.750 1.00 58.19 86 ASP A C 1
ATOM 632 O O . ASP A 1 86 ? 18.765 5.651 0.757 1.00 58.19 86 ASP A O 1
ATOM 636 N N . ASP A 1 87 ? 20.776 5.309 1.717 1.00 63.44 87 ASP A N 1
ATOM 637 C CA . ASP A 1 87 ? 20.267 4.596 2.895 1.00 63.44 87 ASP A CA 1
ATOM 638 C C . ASP A 1 87 ? 19.088 5.350 3.545 1.00 63.44 87 ASP A C 1
ATOM 640 O O . ASP A 1 87 ? 18.116 4.741 3.987 1.00 63.44 87 ASP A O 1
ATOM 644 N N . ALA A 1 88 ? 19.106 6.688 3.497 1.00 66.50 88 ALA A N 1
ATOM 645 C CA . ALA A 1 88 ? 18.027 7.568 3.948 1.00 66.50 88 ALA A CA 1
ATOM 646 C C . ALA A 1 88 ? 16.653 7.267 3.314 1.00 66.50 88 ALA A C 1
ATOM 648 O O . ALA A 1 88 ? 15.637 7.280 4.009 1.00 66.50 88 ALA A O 1
ATOM 649 N N . THR A 1 89 ? 1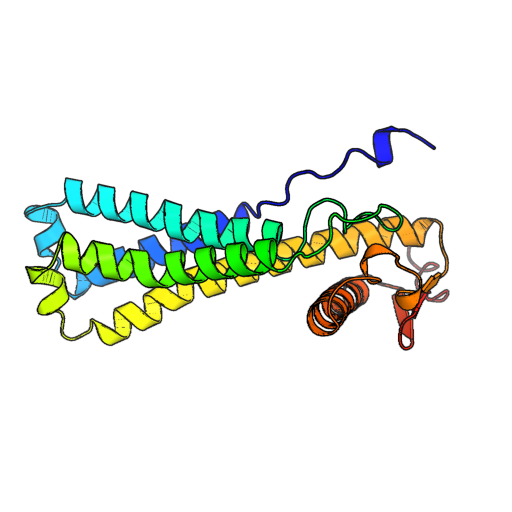6.603 6.971 2.013 1.00 69.31 89 THR A N 1
ATOM 650 C CA . THR A 1 89 ? 15.350 6.643 1.311 1.00 69.31 89 THR A CA 1
ATOM 651 C C . THR A 1 89 ? 14.802 5.286 1.751 1.00 69.31 89 THR A C 1
ATOM 653 O O . THR A 1 89 ? 13.610 5.157 2.020 1.00 69.31 89 THR A O 1
ATOM 656 N N . GLN A 1 90 ? 15.679 4.301 1.962 1.00 70.81 90 GLN A N 1
ATOM 657 C CA . GLN A 1 90 ? 15.291 2.990 2.486 1.00 70.81 90 GLN A CA 1
ATOM 658 C C . GLN A 1 90 ? 14.812 3.075 3.938 1.00 70.81 90 GLN A C 1
ATOM 660 O O . GLN A 1 90 ? 13.813 2.447 4.292 1.00 70.81 90 GLN A O 1
ATOM 665 N N . TYR A 1 91 ? 15.471 3.889 4.769 1.00 78.44 91 TYR A N 1
ATOM 666 C CA . TYR A 1 91 ? 15.015 4.161 6.130 1.00 78.44 91 TYR A CA 1
ATOM 667 C C . TYR A 1 91 ? 13.651 4.851 6.145 1.00 78.44 91 TYR A C 1
ATOM 669 O O . TYR A 1 91 ? 12.823 4.517 6.988 1.00 78.44 91 TYR A O 1
ATOM 677 N N . MET A 1 92 ? 13.375 5.749 5.195 1.00 79.00 92 MET A N 1
ATOM 678 C CA . MET A 1 92 ? 12.060 6.379 5.067 1.00 79.00 92 MET A CA 1
ATOM 679 C C . MET A 1 92 ? 10.974 5.365 4.682 1.00 79.00 92 MET A C 1
ATOM 681 O O . MET A 1 92 ? 9.920 5.330 5.316 1.00 79.00 92 MET A O 1
ATOM 685 N N . SER A 1 93 ? 11.236 4.483 3.708 1.00 80.56 93 SER A N 1
ATOM 686 C CA . SER A 1 93 ? 10.328 3.375 3.375 1.00 80.56 93 SER A CA 1
ATOM 687 C C . SER A 1 93 ? 10.057 2.482 4.582 1.00 80.56 93 SER A C 1
ATOM 689 O O . SER A 1 93 ? 8.905 2.148 4.856 1.00 80.56 93 SER A O 1
ATOM 691 N N . LEU A 1 94 ? 11.105 2.112 5.323 1.00 83.81 94 LEU A N 1
ATOM 692 C CA . LEU A 1 94 ? 10.977 1.292 6.522 1.00 83.81 94 LEU A CA 1
ATOM 693 C C . LEU A 1 94 ? 10.146 2.005 7.593 1.00 83.81 94 LEU A C 1
ATOM 695 O O . LEU A 1 94 ? 9.244 1.394 8.161 1.00 83.81 94 LEU A O 1
ATOM 699 N N . ALA A 1 95 ? 10.402 3.292 7.832 1.00 87.12 95 ALA A N 1
ATOM 700 C CA . ALA A 1 95 ? 9.652 4.097 8.789 1.00 87.12 95 ALA A CA 1
ATOM 701 C C . ALA A 1 95 ? 8.161 4.159 8.432 1.00 87.12 95 ALA A C 1
ATOM 703 O O . ALA A 1 95 ? 7.325 3.984 9.314 1.00 87.12 95 ALA A O 1
ATOM 704 N N . LEU A 1 96 ? 7.817 4.327 7.151 1.00 88.12 96 LEU A N 1
ATOM 705 C CA . LEU A 1 96 ? 6.427 4.308 6.688 1.00 88.12 96 LEU A CA 1
ATOM 706 C C . LEU A 1 96 ? 5.757 2.948 6.909 1.00 88.12 96 LEU A C 1
ATOM 708 O O . LEU A 1 96 ? 4.616 2.902 7.364 1.00 88.12 96 LEU A O 1
ATOM 712 N N . VAL A 1 97 ? 6.459 1.846 6.630 1.00 88.12 97 VAL A N 1
ATOM 713 C CA . VAL A 1 97 ? 5.935 0.492 6.869 1.00 88.12 97 VAL A CA 1
ATOM 714 C C . VAL A 1 97 ? 5.714 0.252 8.362 1.00 88.12 97 VAL A C 1
ATOM 716 O O . VAL A 1 97 ? 4.636 -0.189 8.754 1.00 88.12 97 VAL A O 1
ATOM 719 N N . VAL A 1 98 ? 6.694 0.580 9.209 1.00 90.12 98 VAL A N 1
ATOM 720 C CA . VAL A 1 98 ? 6.553 0.447 10.667 1.00 90.12 98 VAL A CA 1
ATOM 721 C C . VAL A 1 98 ? 5.410 1.319 11.180 1.00 90.12 98 VAL A C 1
ATOM 723 O O . VAL A 1 98 ? 4.595 0.845 11.968 1.00 90.12 98 VAL A O 1
ATOM 726 N N . LEU A 1 99 ? 5.298 2.559 10.699 1.00 91.81 99 LEU A N 1
ATOM 727 C CA . LEU A 1 99 ? 4.212 3.460 11.067 1.00 91.81 99 LEU A CA 1
ATOM 728 C C . LEU A 1 99 ? 2.846 2.866 10.700 1.00 91.81 99 LEU A C 1
ATOM 730 O O . LEU A 1 99 ? 1.955 2.859 11.541 1.00 91.81 99 LEU A O 1
ATOM 734 N N . ALA A 1 100 ? 2.689 2.312 9.497 1.00 92.31 100 ALA A N 1
ATOM 735 C CA . ALA A 1 100 ? 1.436 1.699 9.056 1.00 92.31 100 ALA A CA 1
ATOM 736 C C . ALA A 1 100 ? 1.040 0.454 9.862 1.00 92.31 100 ALA A C 1
ATOM 738 O O . ALA A 1 100 ? -0.146 0.178 10.011 1.00 92.31 100 ALA A O 1
ATOM 739 N N . LEU A 1 101 ? 2.016 -0.296 10.380 1.00 91.69 101 LEU A N 1
ATOM 740 C CA . LEU A 1 101 ? 1.765 -1.478 11.208 1.00 91.69 101 LEU A CA 1
ATOM 741 C C . LEU A 1 101 ? 1.450 -1.102 12.660 1.00 91.69 101 LEU A C 1
ATOM 743 O O . LEU A 1 101 ? 0.544 -1.663 13.270 1.00 91.69 101 LEU A O 1
ATOM 747 N N . VAL A 1 102 ? 2.193 -0.150 13.225 1.00 92.69 102 VAL A N 1
ATOM 748 C CA . VAL A 1 102 ? 2.108 0.188 14.652 1.00 92.69 102 VAL A CA 1
ATOM 749 C C . VAL A 1 102 ? 0.986 1.179 14.937 1.00 92.69 102 VAL A C 1
ATOM 751 O O . VAL A 1 102 ? 0.295 1.035 15.944 1.00 92.69 102 VAL A O 1
ATOM 754 N N . GLN A 1 103 ? 0.781 2.180 14.077 1.00 94.19 103 GLN A N 1
ATOM 755 C CA . GLN A 1 103 ? -0.159 3.269 14.346 1.00 94.19 103 GLN A CA 1
ATOM 756 C C . GLN A 1 103 ? -1.603 2.797 14.590 1.00 94.19 103 GLN A C 1
ATOM 758 O O . GLN A 1 103 ? -2.166 3.270 15.577 1.00 94.19 103 GLN A O 1
ATOM 763 N N . PRO A 1 104 ? -2.198 1.874 13.799 1.00 92.38 104 PRO A N 1
ATOM 764 C CA . PRO A 1 104 ? -3.563 1.395 14.044 1.00 92.38 104 PRO A CA 1
ATOM 765 C C . PRO A 1 104 ? -3.739 0.782 15.438 1.00 92.38 104 PRO A C 1
ATOM 767 O O . PRO A 1 104 ? -4.737 1.017 16.115 1.00 92.38 104 PRO A O 1
ATOM 770 N N . ILE A 1 105 ? -2.741 0.010 15.876 1.00 91.75 105 ILE A N 1
ATOM 771 C CA . ILE A 1 105 ? -2.743 -0.659 17.179 1.00 91.75 105 ILE A CA 1
ATOM 772 C C . ILE A 1 105 ? -2.563 0.379 18.282 1.00 91.75 105 ILE A C 1
ATOM 774 O O . ILE A 1 105 ? -3.316 0.398 19.252 1.00 91.75 105 ILE A O 1
ATOM 778 N N . LEU A 1 106 ? -1.583 1.268 18.120 1.00 92.44 106 LEU A N 1
ATOM 779 C CA . LEU A 1 106 ? -1.265 2.290 19.105 1.00 92.44 106 LEU A CA 1
ATOM 780 C C . LEU A 1 106 ? -2.450 3.238 19.330 1.00 92.44 106 LEU A C 1
ATOM 782 O O . LEU A 1 106 ? -2.787 3.511 20.478 1.00 92.44 106 LEU A O 1
ATOM 786 N N . SER A 1 107 ? -3.112 3.713 18.270 1.00 92.44 107 SER A N 1
ATOM 787 C CA . SER A 1 107 ? -4.284 4.582 18.426 1.00 92.44 107 SER A CA 1
ATOM 788 C C . SER A 1 107 ? -5.479 3.839 19.021 1.00 92.44 107 SER A C 1
ATOM 790 O O . SER A 1 107 ? -6.169 4.409 19.864 1.00 92.44 107 SER A O 1
ATOM 792 N N . GLY A 1 108 ? -5.676 2.564 18.667 1.00 89.81 108 GLY A N 1
ATOM 793 C CA . GLY A 1 108 ? -6.670 1.694 19.297 1.00 89.81 108 GLY A CA 1
ATOM 794 C C . GLY A 1 108 ? -6.478 1.595 20.812 1.00 89.81 108 GLY A C 1
ATOM 795 O O . GLY A 1 108 ? -7.391 1.907 21.571 1.00 89.81 108 GLY A O 1
ATOM 796 N N . PHE A 1 109 ? -5.270 1.263 21.273 1.00 91.62 109 PHE A N 1
ATOM 797 C CA . PHE A 1 109 ? -4.982 1.158 22.708 1.00 91.62 109 PHE A CA 1
ATOM 798 C C . PHE A 1 109 ? -5.005 2.502 23.444 1.00 91.62 109 PHE A C 1
ATOM 800 O O . PHE A 1 109 ? -5.428 2.539 24.595 1.00 91.62 109 PHE A O 1
ATOM 807 N N . LEU A 1 110 ? -4.559 3.598 22.822 1.00 94.12 110 LEU A N 1
ATOM 808 C CA . LEU A 1 110 ? -4.522 4.909 23.480 1.00 94.12 110 LEU A CA 1
ATOM 809 C C . LEU A 1 110 ? -5.905 5.554 23.608 1.00 94.12 110 LEU A C 1
ATOM 811 O O . LEU A 1 110 ? -6.185 6.189 24.620 1.00 94.12 110 LEU A O 1
ATOM 815 N N . LEU A 1 111 ? -6.754 5.425 22.586 1.00 93.19 111 LEU A N 1
ATOM 816 C CA . LEU A 1 111 ? -8.052 6.106 22.532 1.00 93.19 111 LEU A CA 1
ATOM 817 C C . LEU A 1 111 ? -9.213 5.215 22.989 1.00 93.19 111 LEU A C 1
ATOM 819 O O . LEU A 1 111 ? -10.231 5.729 23.442 1.00 93.19 111 LEU A O 1
ATOM 823 N N . PHE A 1 112 ? -9.064 3.893 22.876 1.00 93.38 112 PHE A N 1
ATOM 824 C CA . PHE A 1 112 ? -10.119 2.904 23.114 1.00 93.38 112 PHE A CA 1
ATOM 825 C C . PHE A 1 112 ? -9.624 1.764 24.015 1.00 93.38 112 PHE A C 1
ATOM 827 O O . PHE A 1 112 ? -9.964 0.601 23.797 1.00 93.38 112 PHE A O 1
ATOM 834 N N . PHE A 1 113 ? -8.817 2.099 25.030 1.00 92.25 113 PHE A N 1
ATOM 835 C CA . PHE A 1 113 ? -8.163 1.134 25.920 1.00 92.25 113 PHE A CA 1
ATOM 836 C C . PHE A 1 113 ? -9.127 0.086 26.486 1.00 92.25 113 PHE A C 1
ATOM 838 O O . PHE A 1 113 ? -8.850 -1.105 26.394 1.00 92.25 113 PHE A O 1
ATOM 845 N N . GLU A 1 114 ? -10.273 0.508 27.027 1.00 90.31 114 GLU A N 1
ATOM 846 C CA . GLU A 1 114 ? -11.248 -0.401 27.646 1.00 90.31 114 GLU A CA 1
ATOM 847 C C . GLU A 1 114 ? -11.830 -1.417 26.657 1.00 90.31 114 GLU A C 1
ATOM 849 O O . GLU A 1 114 ? -12.115 -2.551 27.037 1.00 90.31 114 GLU A O 1
ATOM 854 N N . TYR A 1 115 ? -11.956 -1.045 25.383 1.00 90.69 115 TYR A N 1
ATOM 855 C CA . TYR A 1 115 ? -12.437 -1.943 24.340 1.00 90.69 115 TYR A CA 1
ATOM 856 C C . TYR A 1 115 ? -11.321 -2.875 23.850 1.00 90.69 115 TYR A C 1
ATOM 858 O O . TYR A 1 115 ? -11.509 -4.086 23.786 1.00 90.69 115 TYR A O 1
ATOM 866 N N . PHE A 1 116 ? -10.136 -2.331 23.554 1.00 86.94 116 PHE A N 1
ATOM 867 C CA . PHE A 1 116 ? -9.016 -3.087 22.980 1.00 86.94 116 PHE A CA 1
ATOM 868 C C . PHE A 1 116 ? -8.341 -4.029 23.983 1.00 86.94 116 PHE A C 1
ATOM 870 O O . PHE A 1 116 ? -7.951 -5.135 23.615 1.00 86.94 116 PHE A O 1
ATOM 877 N N . ALA A 1 117 ? -8.205 -3.626 25.249 1.00 87.25 117 ALA A N 1
ATOM 878 C CA . ALA A 1 117 ? -7.561 -4.441 26.281 1.00 87.25 117 ALA A CA 1
ATOM 879 C C . ALA A 1 117 ? -8.396 -5.667 26.681 1.00 87.25 117 ALA A C 1
ATOM 881 O O . ALA A 1 117 ? -7.839 -6.658 27.149 1.00 87.25 117 ALA A O 1
ATOM 882 N N . ASN A 1 118 ? -9.715 -5.602 26.482 1.00 88.38 118 ASN A N 1
ATOM 883 C CA . ASN A 1 118 ? -10.652 -6.668 26.827 1.00 88.38 118 ASN A CA 1
ATOM 884 C C . ASN A 1 118 ? -11.133 -7.468 25.604 1.00 88.38 118 ASN A C 1
ATOM 886 O O . ASN A 1 118 ? -11.954 -8.369 25.760 1.00 88.38 118 ASN A O 1
ATOM 890 N N . ASP A 1 119 ? -10.636 -7.164 24.400 1.00 90.38 119 ASP A N 1
ATOM 891 C CA . ASP A 1 119 ? -10.997 -7.872 23.171 1.00 90.38 119 ASP A CA 1
ATOM 892 C C . ASP A 1 119 ? -10.316 -9.257 23.124 1.00 90.38 119 ASP A C 1
ATOM 894 O O . ASP A 1 119 ? -9.096 -9.343 22.937 1.00 90.38 119 ASP A O 1
ATOM 898 N N . PRO A 1 120 ? -11.069 -10.370 23.242 1.00 90.00 120 PRO A N 1
ATOM 899 C CA . PRO A 1 120 ? -10.489 -11.713 23.238 1.00 90.00 120 PRO A CA 1
ATOM 900 C C . PRO A 1 120 ? -9.879 -12.095 21.880 1.00 90.00 120 PRO A C 1
ATOM 902 O O . PRO A 1 120 ? -9.092 -13.037 21.799 1.00 90.00 120 PRO A O 1
ATOM 905 N N . LEU A 1 121 ? -10.231 -11.375 20.809 1.00 93.81 121 LEU A N 1
ATOM 906 C CA . LEU A 1 121 ? -9.755 -11.603 19.448 1.00 93.81 121 LEU A CA 1
ATOM 907 C C . LEU A 1 121 ? -8.672 -10.602 19.027 1.00 93.81 121 LEU A C 1
ATOM 909 O O . LEU A 1 121 ? -8.286 -10.589 17.858 1.00 93.81 121 LEU A O 1
ATOM 913 N N . ILE A 1 122 ? -8.131 -9.800 19.953 1.00 90.00 122 ILE A N 1
ATOM 914 C CA . ILE A 1 122 ? -7.194 -8.715 19.627 1.00 90.00 122 ILE A CA 1
ATOM 915 C C . ILE A 1 122 ? -6.005 -9.174 18.773 1.00 90.00 122 ILE A C 1
ATOM 917 O O . ILE A 1 122 ? -5.623 -8.498 17.823 1.00 90.00 122 ILE A O 1
ATOM 921 N N . VAL A 1 123 ? -5.455 -10.362 19.042 1.00 90.31 123 VAL A N 1
ATOM 922 C CA . VAL A 1 123 ? -4.332 -10.922 18.271 1.00 90.31 123 VAL A CA 1
ATOM 923 C C . VAL A 1 123 ? -4.732 -11.200 16.819 1.00 90.31 123 VAL A C 1
ATOM 925 O O . VAL A 1 123 ? -3.962 -10.917 15.902 1.00 90.31 123 VAL A O 1
ATOM 928 N N . VAL A 1 124 ? -5.946 -11.712 16.594 1.00 91.75 124 VAL A N 1
ATOM 929 C CA . VAL A 1 124 ? -6.483 -11.950 15.246 1.00 91.75 124 VAL A CA 1
ATOM 930 C C . VAL A 1 124 ? -6.648 -10.622 14.513 1.00 91.75 124 VAL A C 1
ATOM 932 O O . VAL A 1 124 ? -6.239 -10.510 13.359 1.00 91.75 124 VAL A O 1
ATOM 935 N N . TRP A 1 125 ? -7.168 -9.599 15.192 1.00 92.00 125 TRP A N 1
ATOM 936 C CA . TRP A 1 125 ? -7.363 -8.274 14.607 1.00 92.00 125 TRP A CA 1
ATOM 937 C C . TRP A 1 125 ? -6.059 -7.544 14.305 1.00 92.00 125 TRP A C 1
ATOM 939 O O . TRP A 1 125 ? -5.966 -6.885 13.270 1.00 92.00 1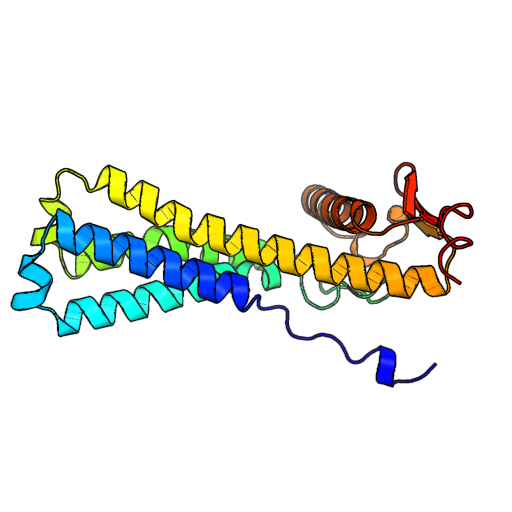25 TRP A O 1
ATOM 949 N N . VAL A 1 126 ? -5.026 -7.712 15.133 1.00 89.25 126 VAL A N 1
ATOM 950 C CA . VAL A 1 126 ? -3.669 -7.224 14.845 1.00 89.25 126 VAL A CA 1
ATOM 951 C C . VAL A 1 126 ? -3.132 -7.848 13.555 1.00 89.25 126 VAL A C 1
ATOM 953 O O . VAL A 1 126 ? -2.697 -7.128 12.658 1.00 89.25 126 VAL A O 1
ATOM 956 N N . ILE A 1 127 ? -3.224 -9.173 13.416 1.00 89.50 127 ILE A N 1
ATOM 957 C CA . ILE A 1 127 ? -2.751 -9.879 12.216 1.00 89.50 127 ILE A CA 1
ATOM 958 C C . ILE A 1 127 ? -3.569 -9.472 10.982 1.00 89.50 127 ILE A C 1
ATOM 960 O O . ILE A 1 127 ? -3.002 -9.201 9.925 1.00 89.50 127 ILE A O 1
ATOM 964 N N . ALA A 1 128 ? -4.894 -9.377 11.110 1.00 88.88 128 ALA A N 1
ATOM 965 C CA . ALA A 1 128 ? -5.766 -8.933 10.027 1.00 88.88 128 ALA A CA 1
ATOM 966 C C . ALA A 1 128 ? -5.453 -7.489 9.600 1.00 88.88 128 ALA A C 1
ATOM 968 O O . ALA A 1 128 ? -5.394 -7.190 8.409 1.00 88.88 128 ALA A O 1
ATOM 969 N N . SER A 1 129 ? -5.174 -6.606 10.560 1.00 89.19 129 SER A N 1
ATOM 970 C CA . SER A 1 129 ? -4.797 -5.214 10.297 1.00 89.19 129 SER A CA 1
ATOM 971 C C . SER A 1 129 ? -3.451 -5.104 9.583 1.00 89.19 129 SER A C 1
ATOM 973 O O . SER A 1 129 ? -3.276 -4.203 8.769 1.00 89.19 129 SER A O 1
ATOM 975 N N . PHE A 1 130 ? -2.521 -6.039 9.810 1.00 89.62 130 PHE A N 1
ATOM 976 C CA . PHE A 1 130 ? -1.247 -6.089 9.081 1.00 89.62 130 PHE A CA 1
ATOM 977 C C . PHE A 1 130 ? -1.422 -6.453 7.606 1.00 89.62 130 PHE A C 1
ATOM 979 O O . PHE A 1 130 ? -0.618 -6.030 6.775 1.00 89.62 130 PHE A O 1
ATOM 986 N N . ALA A 1 131 ? -2.488 -7.175 7.250 1.00 89.62 131 ALA A N 1
ATOM 987 C CA . ALA A 1 131 ? -2.769 -7.494 5.856 1.00 89.62 131 ALA A CA 1
ATOM 988 C C . ALA A 1 131 ? -3.100 -6.238 5.031 1.00 89.62 131 ALA A C 1
ATOM 990 O O . ALA A 1 131 ? -2.751 -6.183 3.854 1.00 89.62 131 ALA A O 1
ATOM 991 N N . ALA A 1 132 ? -3.713 -5.210 5.630 1.00 91.00 132 ALA A N 1
ATOM 992 C CA . ALA A 1 132 ? -4.100 -3.988 4.923 1.00 91.00 132 ALA A CA 1
ATOM 993 C C . ALA A 1 132 ? -2.912 -3.262 4.246 1.00 91.00 132 ALA A C 1
ATOM 995 O O . ALA A 1 132 ? -2.950 -3.108 3.020 1.00 91.00 132 ALA A O 1
ATOM 996 N N . PRO A 1 133 ? -1.830 -2.874 4.958 1.00 89.00 133 PRO A N 1
ATOM 997 C CA . PRO A 1 133 ? -0.664 -2.275 4.313 1.00 89.00 133 PRO A CA 1
ATOM 998 C C . PRO A 1 133 ? 0.049 -3.237 3.355 1.00 89.00 133 PRO A C 1
ATOM 1000 O O . PRO A 1 133 ? 0.555 -2.798 2.324 1.00 89.00 133 PRO A O 1
ATOM 1003 N N . SER A 1 134 ? 0.071 -4.548 3.631 1.00 89.25 134 SER A N 1
ATOM 1004 C CA . SER A 1 134 ? 0.695 -5.532 2.731 1.00 89.25 134 SER A CA 1
ATOM 1005 C C . SER A 1 134 ? -0.028 -5.651 1.388 1.00 89.25 134 SER A C 1
ATOM 1007 O O . SER A 1 134 ? 0.614 -5.662 0.335 1.00 89.25 134 SER A O 1
ATOM 1009 N N . VAL A 1 135 ? -1.362 -5.710 1.399 1.00 90.62 135 VAL A N 1
ATOM 1010 C CA . VAL A 1 135 ? -2.173 -5.760 0.176 1.00 90.62 135 VAL A CA 1
ATOM 1011 C C . VAL A 1 135 ? -2.079 -4.429 -0.569 1.00 90.62 135 VAL A C 1
ATOM 1013 O O . VAL A 1 135 ? -1.864 -4.433 -1.780 1.00 90.62 135 VAL A O 1
ATOM 1016 N N . GLY A 1 136 ? -2.152 -3.297 0.140 1.00 89.31 136 GLY A N 1
ATOM 1017 C CA . GLY A 1 136 ? -1.970 -1.970 -0.452 1.00 89.31 136 GLY A CA 1
ATOM 1018 C C . GLY A 1 136 ? -0.618 -1.818 -1.160 1.00 89.31 136 GLY A C 1
ATOM 1019 O O . GLY A 1 136 ? -0.573 -1.417 -2.323 1.00 89.31 136 GLY A O 1
ATOM 1020 N N . LEU A 1 137 ? 0.474 -2.228 -0.508 1.00 86.50 137 LEU A N 1
ATOM 1021 C CA . LEU A 1 137 ? 1.813 -2.242 -1.103 1.00 86.50 137 LEU A CA 1
ATOM 1022 C C . LEU A 1 137 ? 1.888 -3.164 -2.327 1.00 86.50 137 LEU A C 1
ATOM 1024 O O . LEU A 1 137 ? 2.481 -2.802 -3.339 1.00 86.50 137 LEU A O 1
ATOM 1028 N N . THR A 1 138 ? 1.268 -4.342 -2.260 1.00 88.12 138 THR A N 1
ATOM 1029 C CA . THR A 1 138 ? 1.250 -5.298 -3.378 1.00 88.12 138 THR A CA 1
ATOM 1030 C C . THR A 1 138 ? 0.550 -4.708 -4.603 1.00 88.12 138 THR A C 1
ATOM 1032 O O . THR A 1 138 ? 1.063 -4.800 -5.718 1.00 88.12 138 THR A O 1
ATOM 1035 N N . VAL A 1 139 ? -0.593 -4.043 -4.408 1.00 89.06 139 VAL A N 1
ATOM 1036 C CA . VAL A 1 139 ? -1.295 -3.331 -5.486 1.00 89.06 139 VAL A CA 1
ATOM 1037 C C . VAL A 1 139 ? -0.429 -2.209 -6.057 1.00 89.06 139 VAL A C 1
ATOM 1039 O O . VAL A 1 139 ? -0.321 -2.090 -7.278 1.00 89.06 139 VAL A O 1
ATOM 1042 N N . ALA A 1 140 ? 0.255 -1.445 -5.201 1.00 85.75 140 ALA A N 1
ATOM 1043 C CA . ALA A 1 140 ? 1.191 -0.420 -5.653 1.00 85.75 140 ALA A CA 1
ATOM 1044 C C . ALA A 1 140 ? 2.325 -1.012 -6.509 1.00 85.75 140 ALA A C 1
ATOM 1046 O O . ALA A 1 140 ? 2.697 -0.437 -7.533 1.00 85.75 140 ALA A O 1
ATOM 1047 N N . MET A 1 141 ? 2.848 -2.185 -6.134 1.00 83.06 141 MET A N 1
ATOM 1048 C CA . MET A 1 141 ? 3.878 -2.880 -6.909 1.00 83.06 141 MET A CA 1
ATOM 1049 C C . MET A 1 141 ? 3.355 -3.323 -8.277 1.00 83.06 141 MET A C 1
ATOM 1051 O O . MET A 1 141 ? 4.066 -3.162 -9.266 1.00 83.06 141 MET A O 1
ATOM 1055 N N . PHE A 1 142 ? 2.118 -3.820 -8.367 1.00 85.62 142 PHE A N 1
ATOM 1056 C CA . PHE A 1 142 ? 1.519 -4.187 -9.653 1.00 85.62 142 PHE A CA 1
ATOM 1057 C C . PHE A 1 142 ? 1.323 -2.988 -10.579 1.00 85.62 142 PHE A C 1
ATOM 1059 O O . PHE A 1 142 ? 1.690 -3.069 -11.753 1.00 85.62 142 PHE A O 1
ATOM 1066 N N . ASP A 1 143 ? 0.803 -1.871 -10.063 1.00 83.00 143 ASP A N 1
ATOM 1067 C CA . ASP A 1 143 ? 0.693 -0.629 -10.838 1.00 83.00 143 ASP A CA 1
ATOM 1068 C C . ASP A 1 143 ? 2.060 -0.199 -11.371 1.00 83.00 143 ASP A C 1
ATOM 1070 O O . ASP A 1 143 ? 2.213 0.182 -12.536 1.00 83.00 143 ASP A O 1
ATOM 1074 N N . ARG A 1 144 ? 3.083 -0.319 -10.524 1.00 78.62 144 ARG A N 1
ATOM 1075 C CA . ARG A 1 144 ? 4.444 0.044 -10.880 1.00 78.62 144 ARG A CA 1
ATOM 1076 C C . ARG A 1 144 ? 5.024 -0.863 -11.961 1.00 78.62 144 ARG A C 1
ATOM 1078 O O . ARG A 1 144 ? 5.556 -0.365 -12.951 1.00 78.62 144 ARG A O 1
ATOM 1085 N N . THR A 1 145 ? 4.898 -2.178 -11.809 1.00 80.94 145 THR A N 1
ATOM 1086 C CA . THR A 1 145 ? 5.333 -3.149 -12.820 1.00 80.94 145 THR A CA 1
ATOM 1087 C C . THR A 1 145 ? 4.622 -2.915 -14.154 1.00 80.94 145 THR A C 1
ATOM 1089 O O . THR A 1 145 ? 5.261 -2.997 -15.201 1.00 80.94 145 THR A O 1
ATOM 1092 N N . ALA A 1 146 ? 3.333 -2.566 -14.135 1.00 82.94 146 ALA A N 1
ATOM 1093 C CA . ALA A 1 146 ? 2.581 -2.236 -15.342 1.00 82.94 146 ALA A CA 1
ATOM 1094 C C . ALA A 1 146 ? 3.097 -0.958 -16.029 1.00 82.94 146 ALA A C 1
ATOM 1096 O O . ALA A 1 146 ? 3.199 -0.930 -17.257 1.00 82.94 146 ALA A O 1
ATOM 1097 N N . SER A 1 147 ? 3.472 0.073 -15.261 1.00 79.75 147 SER A N 1
ATOM 1098 C CA . SER A 1 147 ? 4.096 1.281 -15.821 1.00 79.75 147 SER A CA 1
ATOM 1099 C C . SER A 1 147 ? 5.436 0.962 -16.481 1.00 79.75 147 SER A C 1
ATOM 1101 O O . SER A 1 147 ? 5.622 1.288 -17.649 1.00 79.75 147 SER A O 1
ATOM 1103 N N . ILE A 1 148 ? 6.319 0.231 -15.792 1.00 79.19 148 ILE A N 1
ATOM 1104 C CA . ILE A 1 148 ? 7.623 -0.177 -16.343 1.00 79.19 148 ILE A CA 1
ATOM 1105 C C . ILE A 1 148 ? 7.433 -1.011 -17.619 1.00 79.19 148 ILE A C 1
ATOM 1107 O O . ILE A 1 148 ? 8.149 -0.829 -18.599 1.00 79.19 148 ILE A O 1
ATOM 1111 N N . ALA A 1 149 ? 6.442 -1.907 -17.653 1.00 81.94 149 ALA A N 1
ATOM 1112 C CA . ALA A 1 149 ? 6.130 -2.688 -18.848 1.00 81.94 149 ALA A CA 1
ATOM 1113 C C . ALA A 1 149 ? 5.686 -1.799 -20.028 1.00 81.94 149 ALA A C 1
ATOM 1115 O O . ALA A 1 149 ? 6.045 -2.071 -21.175 1.00 81.94 149 ALA A O 1
ATOM 1116 N N . SER A 1 150 ? 4.933 -0.727 -19.765 1.00 81.56 150 SER A N 1
ATOM 1117 C CA . SER A 1 150 ? 4.584 0.278 -20.777 1.00 81.56 150 SER A CA 1
ATOM 1118 C C . SER A 1 150 ? 5.826 1.002 -21.305 1.00 81.56 150 SER A C 1
ATOM 1120 O O . SER A 1 150 ? 5.967 1.169 -22.517 1.00 81.56 150 SER A O 1
ATOM 1122 N N . ASP A 1 151 ? 6.747 1.375 -20.419 1.00 79.69 151 ASP A N 1
ATOM 1123 C CA . ASP A 1 151 ? 7.985 2.066 -20.791 1.00 79.69 151 ASP A CA 1
ATOM 1124 C C . ASP A 1 151 ? 8.905 1.155 -21.615 1.00 79.69 151 ASP A C 1
ATOM 1126 O O . ASP A 1 151 ? 9.464 1.577 -22.628 1.00 79.69 151 ASP A O 1
ATOM 1130 N N . LEU A 1 152 ? 8.983 -0.134 -21.265 1.00 81.81 152 LEU A N 1
ATOM 1131 C CA . LEU A 1 152 ? 9.690 -1.141 -22.057 1.00 81.81 152 LEU A CA 1
ATOM 1132 C C . LEU A 1 152 ? 9.075 -1.294 -23.455 1.00 81.81 152 LEU A C 1
ATOM 1134 O O . LEU A 1 152 ? 9.813 -1.322 -24.438 1.00 81.81 152 LEU A O 1
ATOM 1138 N N . ARG A 1 153 ? 7.741 -1.334 -23.589 1.00 81.94 153 ARG A N 1
ATOM 1139 C CA . ARG A 1 153 ? 7.077 -1.381 -24.910 1.00 81.94 153 ARG A CA 1
ATOM 1140 C C . ARG A 1 153 ? 7.468 -0.193 -25.784 1.00 81.94 153 ARG A C 1
ATOM 1142 O O . ARG A 1 153 ? 7.748 -0.377 -26.969 1.00 81.94 153 ARG A O 1
ATOM 1149 N N . LEU A 1 154 ? 7.507 1.004 -25.202 1.00 80.69 154 LEU A N 1
ATOM 1150 C CA . LEU A 1 154 ? 7.911 2.215 -25.908 1.00 80.69 154 LEU A CA 1
ATOM 1151 C C . LEU A 1 154 ? 9.400 2.180 -26.272 1.00 80.69 154 LEU A C 1
ATOM 1153 O O . LEU A 1 154 ? 9.747 2.433 -27.422 1.00 80.69 154 LEU A O 1
ATOM 1157 N N . TYR A 1 155 ? 10.279 1.808 -25.341 1.00 79.94 155 TYR A N 1
ATOM 1158 C CA . TYR A 1 155 ? 11.719 1.712 -25.585 1.00 79.94 155 TYR A CA 1
ATOM 1159 C C . TYR A 1 155 ? 12.036 0.748 -26.733 1.00 79.94 155 TYR A C 1
ATOM 1161 O O . TYR A 1 155 ? 12.722 1.109 -27.696 1.00 79.94 155 TYR A O 1
ATOM 1169 N N . PHE A 1 156 ? 11.468 -0.458 -26.673 1.00 83.31 156 PHE A N 1
ATOM 1170 C CA . PHE A 1 156 ? 11.664 -1.480 -27.692 1.00 83.31 156 PHE A CA 1
ATOM 1171 C C . PHE A 1 156 ? 10.936 -1.176 -28.997 1.00 83.31 156 PHE A C 1
ATOM 1173 O O . PHE A 1 156 ? 11.232 -1.822 -29.990 1.00 83.31 156 PHE A O 1
ATOM 1180 N N . SER A 1 157 ? 10.049 -0.173 -29.066 1.00 80.25 157 SER A N 1
ATOM 1181 C CA . SER A 1 157 ? 9.489 0.266 -30.353 1.00 80.25 157 SER A CA 1
ATOM 1182 C C . SER A 1 157 ? 10.577 0.726 -31.332 1.00 80.25 157 SER A C 1
ATOM 1184 O O . SER A 1 157 ? 10.444 0.481 -32.531 1.00 80.25 157 SER A O 1
ATOM 1186 N N . VAL A 1 158 ? 11.679 1.282 -30.809 1.00 82.94 158 VAL A N 1
ATOM 1187 C CA . VAL A 1 158 ? 12.815 1.810 -31.583 1.00 82.94 158 VAL A CA 1
ATOM 1188 C C . VAL A 1 158 ? 14.097 0.986 -31.391 1.00 82.94 158 VAL A C 1
ATOM 1190 O O . VAL A 1 158 ? 14.939 0.954 -32.284 1.00 82.94 158 VAL A O 1
ATOM 1193 N N . HIS A 1 159 ? 14.255 0.300 -30.255 1.00 82.19 159 HIS A N 1
ATOM 1194 C CA . HIS A 1 159 ? 15.479 -0.434 -29.907 1.00 82.19 159 HIS A CA 1
ATOM 1195 C C . HIS A 1 159 ? 15.295 -1.955 -30.004 1.00 82.19 159 HIS A C 1
ATOM 1197 O O . HIS A 1 159 ? 14.215 -2.477 -29.740 1.00 82.19 159 HIS A O 1
ATOM 1203 N N . GLU A 1 160 ? 16.361 -2.688 -30.340 1.00 85.88 160 GLU A N 1
ATOM 1204 C CA . GLU A 1 160 ? 16.330 -4.162 -30.399 1.00 85.88 160 GLU A CA 1
ATOM 1205 C C . GLU A 1 160 ? 16.762 -4.835 -29.090 1.00 85.88 160 GLU A C 1
ATOM 1207 O O . GLU A 1 160 ? 16.336 -5.952 -28.799 1.00 85.88 160 GLU A O 1
ATOM 1212 N N . THR A 1 161 ? 17.601 -4.171 -28.293 1.00 87.50 161 THR A N 1
ATOM 1213 C CA . THR A 1 161 ? 18.217 -4.752 -27.093 1.00 87.50 161 THR A CA 1
ATOM 1214 C C . THR A 1 161 ? 18.378 -3.714 -25.989 1.00 87.50 161 THR A C 1
ATOM 1216 O O . THR A 1 161 ? 18.775 -2.583 -26.266 1.00 87.50 161 THR A O 1
ATOM 1219 N N . LEU A 1 162 ? 18.186 -4.126 -24.738 1.00 84.62 162 LEU A N 1
ATOM 1220 C CA . LEU A 1 162 ? 18.483 -3.367 -23.527 1.00 84.62 162 LEU A CA 1
ATOM 1221 C C . LEU A 1 162 ? 19.447 -4.176 -22.656 1.00 84.62 162 LEU A C 1
ATOM 1223 O O . LEU A 1 162 ? 19.106 -5.263 -22.203 1.00 84.62 162 LEU A O 1
ATOM 1227 N N . ASN A 1 163 ? 20.641 -3.650 -22.381 1.00 84.62 163 ASN A N 1
ATOM 1228 C CA . ASN A 1 163 ? 21.583 -4.285 -21.457 1.00 84.62 163 ASN A CA 1
ATOM 1229 C C . ASN A 1 163 ? 21.473 -3.639 -20.071 1.00 84.62 163 ASN A C 1
ATOM 1231 O O . ASN A 1 163 ? 21.953 -2.524 -19.863 1.00 84.62 163 ASN A O 1
ATOM 1235 N N . MET A 1 164 ? 20.892 -4.362 -19.115 1.00 81.00 164 MET A N 1
ATOM 1236 C CA . MET A 1 164 ? 20.666 -3.886 -17.750 1.00 81.00 164 MET A CA 1
ATOM 1237 C C . MET A 1 164 ? 21.976 -3.576 -17.013 1.00 81.00 164 MET A C 1
ATOM 1239 O O . MET A 1 164 ? 22.020 -2.659 -16.204 1.00 81.00 164 MET A O 1
ATOM 1243 N N . SER A 1 165 ? 23.087 -4.248 -17.338 1.00 77.25 165 SER A N 1
ATOM 1244 C CA . SER A 1 165 ? 24.389 -3.958 -16.705 1.00 77.25 165 SER A CA 1
ATOM 1245 C C . SER A 1 165 ? 25.001 -2.617 -17.139 1.00 77.25 165 SER A C 1
ATOM 1247 O O . SER A 1 165 ? 25.960 -2.136 -16.526 1.00 77.25 165 SER A O 1
ATOM 1249 N N . LYS A 1 166 ? 24.461 -2.003 -18.201 1.00 75.44 166 LYS A N 1
ATOM 1250 C CA . LYS A 1 166 ? 24.852 -0.678 -18.702 1.00 75.44 166 LYS A CA 1
ATOM 1251 C C . LYS A 1 166 ? 23.968 0.456 -18.185 1.00 75.44 166 LYS A C 1
ATOM 1253 O O . LYS A 1 166 ? 24.246 1.602 -18.509 1.00 75.44 166 LYS A O 1
ATOM 1258 N N . LEU A 1 167 ? 22.929 0.157 -17.407 1.00 73.44 167 LEU A N 1
ATOM 1259 C CA . LEU A 1 167 ? 22.062 1.182 -16.839 1.00 73.44 167 LEU A CA 1
ATOM 1260 C C . LEU A 1 167 ? 22.775 1.870 -15.677 1.00 73.44 167 LEU A C 1
ATOM 1262 O O . LEU A 1 167 ? 23.025 1.258 -14.640 1.00 73.44 167 LEU A O 1
ATOM 1266 N N . ASP A 1 168 ? 23.092 3.149 -15.851 1.00 65.44 168 ASP A N 1
ATOM 1267 C CA . ASP A 1 168 ? 23.875 3.907 -14.872 1.00 65.44 168 ASP A CA 1
ATOM 1268 C C . ASP A 1 168 ? 23.165 4.056 -13.522 1.00 65.44 168 ASP A C 1
ATOM 1270 O O . ASP A 1 168 ? 23.825 4.110 -12.496 1.00 65.44 168 ASP A O 1
ATOM 1274 N N . TRP A 1 169 ? 21.833 4.002 -13.480 1.00 63.94 169 TRP A N 1
ATOM 1275 C CA . TRP A 1 169 ? 21.061 4.016 -12.230 1.00 63.94 169 TRP A CA 1
ATOM 1276 C C . TRP A 1 169 ? 21.012 2.659 -11.496 1.00 63.94 169 TRP A C 1
ATOM 1278 O O . TRP A 1 169 ? 20.566 2.589 -10.346 1.00 63.94 169 TRP A O 1
ATOM 1288 N N . LEU A 1 170 ? 21.467 1.578 -12.142 1.00 65.44 170 LEU A N 1
ATOM 1289 C CA . LEU A 1 170 ? 21.783 0.303 -11.486 1.00 65.44 170 LEU A CA 1
ATOM 1290 C C . LEU A 1 170 ? 23.242 0.258 -11.006 1.00 65.44 170 LEU A C 1
ATOM 1292 O O . LEU A 1 170 ? 23.602 -0.620 -10.223 1.00 65.44 170 LEU A O 1
ATOM 1296 N N . ARG A 1 171 ? 24.079 1.205 -11.449 1.00 61.72 171 ARG A N 1
ATOM 1297 C CA . ARG A 1 171 ? 25.469 1.367 -11.016 1.00 61.72 171 ARG A CA 1
ATOM 1298 C C . ARG A 1 171 ? 25.520 2.356 -9.847 1.00 61.72 171 ARG A C 1
ATOM 1300 O O . ARG A 1 171 ? 24.787 3.333 -9.811 1.00 61.72 171 ARG A O 1
ATOM 1307 N N . GLY A 1 172 ? 26.363 2.087 -8.852 1.00 57.50 172 GLY A N 1
ATOM 1308 C CA . GLY A 1 172 ? 26.527 2.974 -7.688 1.00 57.50 172 GLY A CA 1
ATOM 1309 C C . GLY A 1 172 ? 25.481 2.821 -6.575 1.00 57.50 172 GLY A C 1
ATOM 1310 O O . GLY A 1 172 ? 25.585 3.503 -5.563 1.00 57.50 172 GLY A O 1
ATOM 1311 N N . VAL A 1 173 ? 24.521 1.902 -6.709 1.00 62.34 173 VAL A N 1
ATOM 1312 C CA . VAL A 1 173 ? 23.646 1.467 -5.607 1.00 62.34 173 VAL A CA 1
ATOM 1313 C C . VAL A 1 173 ? 24.147 0.162 -4.992 1.00 62.34 173 VAL A C 1
ATOM 1315 O O . VAL A 1 173 ? 24.771 -0.658 -5.667 1.00 62.34 173 VAL A O 1
ATOM 1318 N N . GLY A 1 174 ? 23.868 -0.042 -3.700 1.00 63.94 174 GLY A N 1
ATOM 1319 C CA . GLY A 1 174 ? 24.239 -1.270 -2.996 1.00 63.94 174 GLY A CA 1
ATOM 1320 C C . GLY A 1 174 ? 23.711 -2.534 -3.702 1.00 63.94 174 GLY A C 1
ATOM 1321 O O . GLY A 1 174 ? 22.636 -2.501 -4.311 1.00 63.94 174 GLY A O 1
ATOM 1322 N N . PRO A 1 175 ? 24.422 -3.675 -3.605 1.00 66.38 175 PRO A N 1
ATOM 1323 C CA . PRO A 1 175 ? 24.137 -4.873 -4.401 1.00 66.38 175 PRO A CA 1
ATOM 1324 C C . PRO A 1 175 ? 22.710 -5.409 -4.216 1.00 66.38 175 PRO A C 1
ATOM 1326 O O . PRO A 1 175 ? 22.106 -5.886 -5.169 1.00 66.38 175 PRO A O 1
ATOM 1329 N N . ARG A 1 176 ? 22.122 -5.275 -3.018 1.00 63.31 176 ARG A N 1
ATOM 1330 C CA . ARG A 1 176 ? 20.728 -5.684 -2.756 1.00 63.31 176 ARG A CA 1
ATOM 1331 C C . ARG A 1 176 ? 19.718 -4.861 -3.556 1.00 63.31 176 ARG A C 1
ATOM 1333 O O . ARG A 1 176 ? 18.801 -5.421 -4.151 1.00 63.31 176 ARG A O 1
ATOM 1340 N N . THR A 1 177 ? 19.906 -3.546 -3.589 1.00 66.06 177 THR A N 1
ATOM 1341 C CA . THR A 1 177 ? 19.034 -2.615 -4.309 1.00 66.06 177 THR A CA 1
ATOM 1342 C C . THR A 1 177 ? 19.114 -2.843 -5.816 1.00 66.06 177 THR A C 1
ATOM 1344 O O . THR A 1 177 ? 18.086 -2.854 -6.490 1.00 66.06 177 THR A O 1
ATOM 1347 N N . ALA A 1 178 ? 20.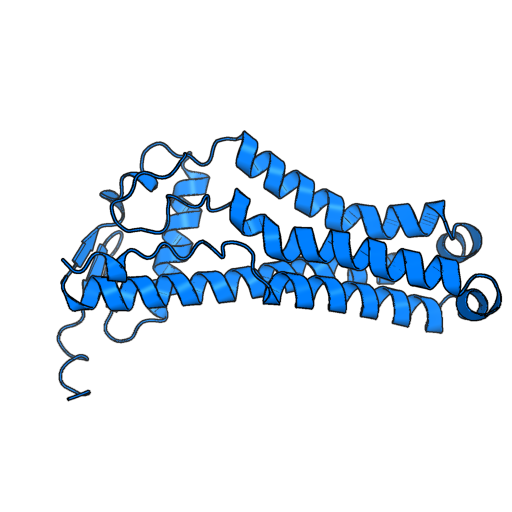322 -3.072 -6.341 1.00 69.44 178 ALA A N 1
ATOM 1348 C CA . ALA A 1 178 ? 20.528 -3.390 -7.751 1.00 69.44 178 ALA A CA 1
ATOM 1349 C C . ALA A 1 178 ? 19.794 -4.680 -8.152 1.00 69.44 178 ALA A C 1
ATOM 1351 O O . ALA A 1 178 ? 19.038 -4.672 -9.122 1.00 69.44 178 ALA A O 1
ATOM 1352 N N . THR A 1 179 ? 19.935 -5.755 -7.366 1.00 72.62 179 THR A N 1
ATOM 1353 C CA . THR A 1 179 ? 19.231 -7.026 -7.604 1.00 72.62 179 THR A CA 1
ATOM 1354 C C . THR A 1 179 ? 17.715 -6.858 -7.576 1.00 72.62 179 THR A C 1
ATOM 1356 O O . THR A 1 179 ? 17.022 -7.370 -8.450 1.00 72.62 179 THR A O 1
ATOM 1359 N N . TYR A 1 180 ? 17.184 -6.115 -6.603 1.00 69.38 180 TYR A N 1
ATOM 1360 C CA . TYR A 1 180 ? 15.743 -5.889 -6.491 1.00 69.38 180 TYR A CA 1
ATOM 1361 C C . TYR A 1 180 ? 15.178 -5.124 -7.699 1.00 69.38 180 TYR A C 1
ATOM 1363 O O . TYR A 1 180 ? 14.150 -5.501 -8.262 1.00 69.38 180 TYR A O 1
ATOM 1371 N N . ARG A 1 181 ? 15.891 -4.091 -8.157 1.00 75.19 181 ARG A N 1
ATOM 1372 C CA . ARG A 1 181 ? 15.520 -3.301 -9.339 1.00 75.19 181 ARG A CA 1
ATOM 1373 C C . ARG A 1 181 ? 15.617 -4.087 -10.640 1.00 75.19 181 ARG A C 1
ATOM 1375 O O . ARG A 1 181 ? 14.710 -3.994 -11.463 1.00 75.19 181 ARG A O 1
ATOM 1382 N N . MET A 1 182 ? 16.678 -4.878 -10.810 1.00 78.12 182 MET A N 1
ATOM 1383 C CA . MET A 1 182 ? 16.788 -5.812 -11.933 1.00 78.12 182 MET A CA 1
ATOM 1384 C C . MET A 1 182 ? 15.616 -6.794 -11.925 1.00 78.12 182 MET A C 1
ATOM 1386 O O . MET A 1 182 ? 14.946 -6.933 -12.941 1.00 78.12 182 MET A O 1
ATOM 1390 N N . GLY A 1 183 ? 15.278 -7.372 -10.769 1.00 79.31 183 GLY A N 1
ATOM 1391 C CA . GLY A 1 183 ? 14.126 -8.265 -10.636 1.00 79.31 183 GLY A CA 1
ATOM 1392 C C . GLY A 1 183 ? 12.799 -7.612 -11.040 1.00 79.31 183 GLY A C 1
ATOM 1393 O O . GLY A 1 183 ? 11.951 -8.260 -11.654 1.00 79.31 183 GLY A O 1
ATOM 1394 N N . MET A 1 184 ? 12.613 -6.318 -10.766 1.00 77.75 184 MET A N 1
ATOM 1395 C CA . MET A 1 184 ? 11.425 -5.591 -11.221 1.00 77.75 184 MET A CA 1
ATOM 1396 C C . MET A 1 184 ? 11.398 -5.336 -12.726 1.00 77.75 184 MET A C 1
ATOM 1398 O O . MET A 1 184 ? 10.339 -5.500 -13.333 1.00 77.75 184 MET A O 1
ATOM 1402 N N . LEU A 1 185 ? 12.531 -4.980 -13.334 1.00 82.75 185 LEU A N 1
ATOM 1403 C CA . LEU A 1 185 ? 12.646 -4.869 -14.791 1.00 82.75 185 LEU A CA 1
ATOM 1404 C C . LEU A 1 185 ? 12.391 -6.214 -15.475 1.00 82.75 185 LEU A C 1
ATOM 1406 O O . LEU A 1 185 ? 11.651 -6.275 -16.451 1.00 82.75 185 LEU A O 1
ATOM 1410 N N . GLU A 1 186 ? 12.956 -7.294 -14.939 1.00 84.44 186 GLU A N 1
ATOM 1411 C CA . GLU A 1 186 ? 12.748 -8.653 -15.434 1.00 84.44 186 GLU A CA 1
ATOM 1412 C C . GLU A 1 186 ? 11.276 -9.062 -15.335 1.00 84.44 186 GLU A C 1
ATOM 1414 O O . GLU A 1 186 ? 10.698 -9.559 -16.301 1.00 84.44 186 GLU A O 1
ATOM 1419 N N . SER A 1 187 ? 10.644 -8.812 -14.186 1.00 84.62 187 SER A N 1
ATOM 1420 C CA . SER A 1 187 ? 9.218 -9.074 -13.984 1.00 84.62 187 SER A CA 1
ATOM 1421 C C . SER A 1 187 ? 8.353 -8.273 -14.964 1.00 84.62 187 SER A C 1
ATOM 1423 O O . SER A 1 187 ? 7.449 -8.823 -15.592 1.00 84.62 187 SER A O 1
ATOM 1425 N N . ALA A 1 188 ? 8.661 -6.990 -15.169 1.00 84.00 188 ALA A N 1
ATOM 1426 C CA . ALA A 1 188 ? 7.955 -6.146 -16.128 1.00 84.00 188 ALA A CA 1
ATOM 1427 C C . ALA A 1 188 ? 8.145 -6.623 -17.576 1.00 84.00 188 ALA A C 1
ATOM 1429 O O . ALA A 1 188 ? 7.171 -6.699 -18.322 1.00 84.00 188 ALA A O 1
ATOM 1430 N N . ALA A 1 189 ? 9.365 -7.003 -17.963 1.00 85.19 189 ALA A N 1
ATOM 1431 C CA . ALA A 1 189 ? 9.681 -7.478 -19.306 1.00 85.19 189 ALA A CA 1
ATOM 1432 C C . ALA A 1 189 ? 8.930 -8.763 -19.669 1.00 85.19 189 ALA A C 1
ATOM 1434 O O . ALA A 1 189 ? 8.445 -8.879 -20.790 1.00 85.19 189 ALA A O 1
ATOM 1435 N N . ARG A 1 190 ? 8.742 -9.685 -18.712 1.00 86.50 190 ARG A N 1
ATOM 1436 C CA . ARG A 1 190 ? 7.925 -10.901 -18.909 1.00 86.50 190 ARG A CA 1
ATOM 1437 C C . ARG A 1 190 ? 6.462 -10.603 -19.252 1.00 86.50 190 ARG A C 1
ATOM 1439 O O . ARG A 1 190 ? 5.807 -11.432 -19.871 1.00 86.50 190 ARG A O 1
ATOM 1446 N N . ASN A 1 191 ? 5.953 -9.430 -18.874 1.00 84.31 191 ASN A N 1
ATOM 1447 C CA . ASN A 1 191 ? 4.586 -8.987 -19.172 1.00 84.31 191 ASN A CA 1
ATOM 1448 C C . ASN A 1 191 ? 4.476 -8.213 -20.503 1.00 84.31 191 ASN A C 1
ATOM 1450 O O . ASN A 1 191 ? 3.423 -7.650 -20.833 1.00 84.31 191 ASN A O 1
ATOM 1454 N N . VAL A 1 192 ? 5.558 -8.155 -21.284 1.00 84.69 192 VAL A N 1
ATOM 1455 C CA . VAL A 1 192 ? 5.584 -7.543 -22.610 1.00 84.69 192 VAL A CA 1
ATOM 1456 C C . VAL A 1 192 ? 5.794 -8.627 -23.663 1.00 84.69 192 VAL A C 1
ATOM 1458 O O . VAL A 1 192 ? 6.839 -9.265 -23.719 1.00 84.69 192 VAL A O 1
ATOM 1461 N N . GLY A 1 193 ? 4.791 -8.816 -24.524 1.00 84.62 193 GLY A N 1
ATOM 1462 C CA . GLY A 1 193 ? 4.879 -9.767 -25.631 1.00 84.62 193 GLY A CA 1
ATOM 1463 C C . GLY A 1 193 ? 6.024 -9.428 -26.588 1.00 84.62 193 GLY A C 1
ATOM 1464 O O . GLY A 1 193 ? 6.224 -8.263 -26.938 1.00 84.62 193 GLY A O 1
ATOM 1465 N N . GLY A 1 194 ? 6.766 -10.453 -27.009 1.00 83.69 194 GLY A N 1
ATOM 1466 C CA . GLY A 1 194 ? 7.898 -10.310 -27.921 1.00 83.69 194 GLY A CA 1
ATOM 1467 C C . GLY A 1 194 ? 9.167 -9.744 -27.280 1.00 83.69 194 GLY A C 1
ATOM 1468 O O . GLY A 1 194 ? 10.027 -9.265 -28.015 1.00 83.69 194 GLY A O 1
ATOM 1469 N N . LEU A 1 195 ? 9.300 -9.767 -25.947 1.00 87.50 195 LEU A N 1
ATOM 1470 C CA . LEU A 1 195 ? 10.573 -9.540 -25.257 1.00 87.50 195 LEU A CA 1
ATOM 1471 C C . LEU A 1 195 ? 11.085 -10.837 -24.626 1.00 87.50 195 LEU A C 1
ATOM 1473 O O . LEU A 1 195 ? 10.339 -11.554 -23.962 1.00 87.50 195 LEU A O 1
ATOM 1477 N N . ARG A 1 196 ? 12.385 -11.093 -24.776 1.00 88.88 196 ARG A N 1
ATOM 1478 C CA . ARG A 1 196 ? 13.098 -12.220 -24.174 1.00 88.88 196 ARG A CA 1
ATOM 1479 C C . ARG A 1 196 ? 14.139 -11.732 -23.184 1.00 88.88 196 ARG A C 1
ATOM 1481 O O . ARG A 1 196 ? 14.861 -10.776 -23.453 1.00 88.88 196 ARG A O 1
ATOM 1488 N N . LEU A 1 197 ? 14.259 -12.437 -22.066 1.00 88.31 197 LEU A N 1
ATOM 1489 C CA . LEU A 1 197 ? 15.331 -12.239 -21.094 1.00 88.31 197 LEU A CA 1
ATOM 1490 C C . LEU A 1 197 ? 16.483 -13.212 -21.371 1.00 88.31 197 LEU A C 1
ATOM 1492 O O . LEU A 1 197 ? 16.273 -14.421 -21.436 1.00 88.31 197 LEU A O 1
ATOM 1496 N N . SER A 1 198 ? 17.697 -12.682 -21.505 1.00 85.50 198 SER A N 1
ATOM 1497 C CA . SER A 1 198 ? 18.943 -13.430 -21.689 1.00 85.50 198 SER A CA 1
ATOM 1498 C C . SER A 1 198 ? 20.005 -12.889 -20.728 1.00 85.50 198 SER A C 1
ATOM 1500 O O . SER A 1 198 ? 20.721 -11.927 -21.019 1.00 85.50 198 SER A O 1
ATOM 1502 N N . GLY A 1 199 ? 20.063 -13.461 -19.522 1.00 84.06 199 GLY A N 1
ATOM 1503 C CA . GLY A 1 199 ? 20.900 -12.941 -18.437 1.00 84.06 199 GLY A CA 1
ATOM 1504 C C . GLY A 1 199 ? 20.539 -11.490 -18.102 1.00 84.06 199 GLY A C 1
ATOM 1505 O O . GLY A 1 199 ? 19.397 -11.196 -17.768 1.00 84.06 199 GLY A O 1
ATOM 1506 N N . HIS A 1 200 ? 21.499 -10.571 -18.239 1.00 83.56 200 HIS A N 1
ATOM 1507 C CA . HIS A 1 200 ? 21.283 -9.135 -18.014 1.00 83.56 200 HIS A CA 1
ATOM 1508 C C . HIS A 1 200 ? 20.768 -8.372 -19.244 1.00 83.56 200 HIS A C 1
ATOM 1510 O O . HIS A 1 200 ? 20.753 -7.140 -19.234 1.00 83.56 200 HIS A O 1
ATOM 1516 N N . ILE A 1 201 ? 20.399 -9.063 -20.321 1.00 86.38 201 ILE A N 1
ATOM 1517 C CA . ILE A 1 201 ? 19.949 -8.444 -21.568 1.00 86.38 201 ILE A CA 1
ATOM 1518 C C . ILE A 1 201 ? 18.468 -8.750 -21.774 1.00 86.38 201 ILE A C 1
ATOM 1520 O O . ILE A 1 201 ? 18.032 -9.891 -21.642 1.00 86.38 201 ILE A O 1
ATOM 1524 N N . ILE A 1 202 ? 17.704 -7.717 -22.111 1.00 86.75 202 ILE A N 1
ATOM 1525 C CA . ILE A 1 202 ? 16.335 -7.827 -22.606 1.00 86.75 202 ILE A CA 1
ATOM 1526 C C . ILE A 1 202 ? 16.399 -7.612 -24.119 1.00 86.75 202 ILE A C 1
ATOM 1528 O O . ILE A 1 202 ? 16.952 -6.613 -24.575 1.00 86.75 202 ILE A O 1
ATOM 1532 N N . GLU A 1 203 ? 15.890 -8.548 -24.907 1.00 90.12 203 GLU A N 1
ATOM 1533 C CA . GLU A 1 203 ? 15.973 -8.536 -26.372 1.00 90.12 203 GLU A CA 1
ATOM 1534 C C . GLU A 1 203 ? 14.572 -8.594 -26.971 1.00 90.12 203 GLU A C 1
ATOM 1536 O O . GLU A 1 203 ? 13.697 -9.277 -26.442 1.00 90.12 203 GLU A O 1
ATOM 1541 N N . ARG A 1 204 ? 14.351 -7.914 -28.096 1.00 85.62 204 ARG A N 1
ATOM 1542 C CA . ARG A 1 204 ? 13.117 -8.060 -28.866 1.00 85.62 204 ARG A CA 1
ATOM 1543 C C . ARG A 1 204 ? 13.157 -9.353 -29.679 1.00 85.62 204 ARG A C 1
ATOM 1545 O O . ARG A 1 204 ? 14.033 -9.542 -30.521 1.00 85.62 204 ARG A O 1
ATOM 1552 N N . GLU A 1 205 ? 12.171 -10.217 -29.484 1.00 82.56 205 GLU A N 1
ATOM 1553 C CA . GLU A 1 205 ? 11.955 -11.394 -30.318 1.00 82.56 205 GLU A CA 1
ATOM 1554 C C . GLU A 1 205 ? 11.387 -10.967 -31.675 1.00 82.56 205 GLU A C 1
ATOM 1556 O O . GLU A 1 205 ? 10.307 -10.378 -31.772 1.00 82.56 205 GLU A O 1
ATOM 1561 N N . ARG A 1 206 ? 12.122 -11.265 -32.751 1.00 65.38 206 ARG A N 1
ATOM 1562 C CA . ARG A 1 206 ? 11.732 -10.891 -34.120 1.00 65.38 206 ARG A CA 1
ATOM 1563 C C . ARG A 1 206 ? 10.506 -11.662 -34.638 1.00 65.38 206 ARG A C 1
ATOM 1565 O O . ARG A 1 206 ? 9.859 -11.178 -35.561 1.00 65.38 206 ARG A O 1
ATOM 1572 N N . GLU A 1 207 ? 10.159 -12.807 -34.045 1.00 56.50 207 GLU A N 1
ATOM 1573 C CA . GLU A 1 207 ? 9.066 -13.677 -34.519 1.00 56.50 207 GLU A CA 1
ATOM 1574 C C . GLU A 1 207 ? 7.651 -13.189 -34.152 1.00 56.50 207 GLU A C 1
ATOM 1576 O O . GLU A 1 207 ? 6.716 -13.442 -34.906 1.00 56.50 207 GLU A O 1
ATOM 1581 N N . TYR A 1 208 ? 7.465 -12.425 -33.067 1.00 49.00 208 TYR A N 1
ATOM 1582 C CA . TYR A 1 208 ? 6.119 -12.029 -32.607 1.00 49.00 208 TYR A CA 1
ATOM 1583 C C . TYR A 1 208 ? 5.614 -10.675 -33.131 1.00 49.00 208 TYR A C 1
ATOM 1585 O O . TYR A 1 208 ? 4.411 -10.426 -33.115 1.00 49.00 208 TYR A O 1
ATOM 1593 N N . PHE A 1 209 ? 6.486 -9.800 -33.641 1.00 45.09 209 PHE A N 1
ATOM 1594 C CA . PHE A 1 209 ? 6.076 -8.468 -34.121 1.00 45.09 209 PHE A CA 1
ATOM 1595 C C . PHE A 1 209 ? 5.520 -8.454 -35.559 1.00 45.09 209 PHE A C 1
ATOM 1597 O O . PHE A 1 209 ? 5.058 -7.412 -36.021 1.00 45.09 209 PHE A O 1
ATOM 1604 N N . GLN A 1 210 ? 5.544 -9.587 -36.273 1.00 42.16 210 GLN A N 1
ATOM 1605 C CA . GLN A 1 210 ? 4.956 -9.706 -37.616 1.00 42.16 210 GLN A CA 1
ATOM 1606 C C . GLN A 1 210 ? 3.467 -10.088 -37.618 1.00 42.16 210 GLN A C 1
ATOM 1608 O O . GLN A 1 210 ? 2.826 -9.971 -38.659 1.00 42.16 210 GLN A O 1
ATOM 1613 N N . LEU A 1 211 ? 2.900 -10.505 -36.481 1.00 41.06 211 LEU A N 1
ATOM 1614 C CA . LEU A 1 211 ? 1.513 -10.992 -36.393 1.00 41.06 211 LEU A CA 1
ATOM 1615 C C . LEU A 1 211 ? 0.488 -9.917 -35.985 1.00 41.06 211 LEU A C 1
ATOM 1617 O O . LEU A 1 211 ? -0.701 -10.211 -35.912 1.00 41.06 211 LEU A O 1
ATOM 1621 N N . THR A 1 212 ? 0.927 -8.678 -35.750 1.00 39.62 212 THR A N 1
ATOM 1622 C CA . THR A 1 212 ? 0.071 -7.551 -35.324 1.00 39.62 212 THR A CA 1
ATOM 1623 C C . THR A 1 212 ? 0.179 -6.345 -36.263 1.00 39.62 212 THR A C 1
ATOM 1625 O O . THR A 1 212 ? 0.235 -5.199 -35.815 1.00 39.62 212 THR A O 1
ATOM 1628 N N . LYS A 1 213 ? 0.244 -6.598 -37.574 1.00 37.09 213 LYS A N 1
ATOM 1629 C CA . LYS A 1 213 ? -0.027 -5.577 -38.596 1.00 37.09 213 LYS A CA 1
ATOM 1630 C C . LYS A 1 213 ? -1.488 -5.606 -39.011 1.00 37.09 213 LYS A C 1
ATOM 1632 O O . LYS A 1 213 ? -2.005 -6.726 -39.203 1.00 37.09 213 LYS A O 1
#

Sequence (213 aa):
MSEDIMVMRYEFFSWRGFLTGAAGIIAALTVQSLISFPAVWSDGALLFAANLVFTALVVGVASGGVLVFLFPPNQDIIGVAGLGSDDATQYMSLALVVLALVQPILSGFLLFFEYFANDPLIVVWVIASFAAPSVGLTVAMFDRTASIASDLRLYFSVHETLNMSKLDWLRGVGPRTATYRMGMLESAARNVGGLRLSGHIIEREREYFQLTK

Foldseek 3Di:
DPPVVPPQPPQQFDQQLLVQLLVQLLVLVVVLCVPQPVCCCVPPVPVSVVLSNVLSNLLSCLLRPLRCLLQPRQQLPQPGADPASDVVSVVVNVVSLCCNLVVNVVCCCVVVVVRQVPGPCNVVSSVSSNVSSVVSNVVNLVVVLQVSLVNVVVVVVPDFKDQLVPRVNLPPYDPVSSVVVLVSNVSSQVVHPQWDDDPRMIGGRPVGVVVPD

pLDDT: mean 79.15, std 17.7, range [32.97, 97.19]

Radius of gyration: 21.67 Å; chains: 1; bounding box: 50×31×66 Å